Protein AF-A0A2M7V745-F1 (afdb_monomer)

Structure (mmCIF, N/CA/C/O backbone):
data_AF-A0A2M7V745-F1
#
_entry.id   AF-A0A2M7V745-F1
#
loop_
_atom_site.group_PDB
_atom_site.id
_atom_site.type_symbol
_atom_site.label_atom_id
_atom_site.label_alt_id
_atom_site.label_comp_id
_atom_site.label_asym_id
_atom_site.label_entity_id
_atom_site.label_seq_id
_atom_site.pdbx_PDB_ins_code
_atom_site.Cartn_x
_atom_site.Cartn_y
_atom_site.Cartn_z
_atom_site.occupancy
_atom_site.B_iso_or_equiv
_atom_site.auth_seq_id
_atom_site.auth_comp_id
_atom_site.auth_asym_id
_atom_site.auth_atom_id
_atom_site.pdbx_PDB_model_num
ATOM 1 N N . MET A 1 1 ? 29.731 -16.993 -53.517 1.00 65.75 1 MET A N 1
ATOM 2 C CA . MET A 1 1 ? 29.112 -17.722 -52.385 1.00 65.75 1 MET A CA 1
ATOM 3 C C . MET A 1 1 ? 29.847 -17.390 -51.093 1.00 65.75 1 MET A C 1
ATOM 5 O O . MET A 1 1 ? 29.196 -16.920 -50.175 1.00 65.75 1 MET A O 1
ATOM 9 N N . GLU A 1 2 ? 31.180 -17.498 -51.059 1.00 72.12 2 GLU A N 1
ATOM 10 C CA . GLU A 1 2 ? 32.017 -17.055 -49.925 1.00 72.12 2 GLU A CA 1
ATOM 11 C C . GLU A 1 2 ? 31.832 -15.581 -49.541 1.00 72.12 2 GLU A C 1
ATOM 13 O O . GLU A 1 2 ? 31.719 -15.274 -48.364 1.00 72.12 2 GLU A O 1
ATOM 18 N N . GLU A 1 3 ? 31.713 -14.673 -50.511 1.00 74.00 3 GLU A N 1
ATOM 19 C CA . GLU A 1 3 ? 31.536 -13.236 -50.240 1.00 74.00 3 GLU A CA 1
ATOM 20 C C . GLU A 1 3 ? 30.211 -12.913 -49.523 1.00 74.00 3 GLU A C 1
ATOM 22 O O . GLU A 1 3 ? 30.183 -12.101 -48.603 1.00 74.00 3 GLU A O 1
ATOM 27 N N . LYS A 1 4 ? 29.126 -13.626 -49.863 1.00 74.12 4 LYS A N 1
ATOM 28 C CA . LYS A 1 4 ? 27.837 -13.521 -49.155 1.00 74.12 4 LYS A CA 1
ATOM 29 C C . LYS A 1 4 ? 27.913 -14.095 -47.739 1.00 74.12 4 LYS A C 1
ATOM 31 O O . LYS A 1 4 ? 27.314 -13.540 -46.831 1.00 74.12 4 LYS A O 1
ATOM 36 N N . ILE A 1 5 ? 28.656 -15.187 -47.550 1.00 79.75 5 ILE A N 1
ATOM 37 C CA . ILE A 1 5 ? 28.856 -15.796 -46.228 1.00 79.75 5 ILE A CA 1
ATOM 38 C C . ILE A 1 5 ? 29.686 -14.866 -45.334 1.00 79.75 5 ILE A C 1
ATOM 40 O O . ILE A 1 5 ? 29.350 -14.689 -44.170 1.00 79.75 5 ILE A O 1
ATOM 44 N N . GLN A 1 6 ? 30.730 -14.230 -45.872 1.00 77.44 6 GLN A N 1
ATOM 45 C CA . GLN A 1 6 ? 31.532 -13.254 -45.129 1.00 77.44 6 GLN A CA 1
ATOM 46 C C . GLN A 1 6 ? 30.724 -12.002 -44.767 1.00 77.44 6 GLN A C 1
ATOM 48 O O . GLN A 1 6 ? 30.791 -11.561 -43.626 1.00 77.44 6 GLN A O 1
ATOM 53 N N . GLN A 1 7 ? 29.901 -11.480 -45.684 1.00 78.88 7 GLN A N 1
ATOM 54 C CA . GLN A 1 7 ? 28.996 -10.362 -45.390 1.00 78.88 7 GLN A CA 1
ATOM 55 C C . GLN A 1 7 ? 27.988 -10.697 -44.280 1.00 78.88 7 GLN A C 1
ATOM 57 O O . GLN A 1 7 ? 27.810 -9.894 -43.367 1.00 78.88 7 GLN A O 1
ATOM 62 N N . GLU A 1 8 ? 27.376 -11.885 -44.312 1.00 74.44 8 GLU A N 1
ATOM 63 C CA . GLU A 1 8 ? 26.456 -12.329 -43.255 1.00 74.44 8 GLU A CA 1
ATOM 64 C C . GLU A 1 8 ? 27.171 -12.574 -41.916 1.00 74.44 8 GLU A C 1
ATOM 66 O O . GLU A 1 8 ? 26.646 -12.217 -40.867 1.00 74.44 8 GLU A O 1
ATOM 71 N N . LEU A 1 9 ? 28.398 -13.107 -41.919 1.00 74.50 9 LEU A N 1
ATOM 72 C CA . LEU A 1 9 ? 29.193 -13.273 -40.695 1.00 74.50 9 LEU A CA 1
ATOM 73 C C . LEU A 1 9 ? 29.594 -11.932 -40.076 1.00 74.50 9 LEU A C 1
ATOM 75 O O . LEU A 1 9 ? 29.552 -11.786 -38.855 1.00 74.50 9 LEU A O 1
ATOM 79 N N . THR A 1 10 ? 29.978 -10.950 -40.894 1.00 76.44 10 THR A N 1
ATOM 80 C CA . THR A 1 10 ? 30.263 -9.592 -40.418 1.00 76.44 10 THR A CA 1
ATOM 81 C C . THR A 1 10 ? 29.002 -8.954 -39.853 1.00 76.44 10 THR A C 1
ATOM 83 O O . THR A 1 10 ? 29.046 -8.452 -38.737 1.00 76.44 10 THR A O 1
ATOM 86 N N . ARG A 1 11 ? 27.867 -9.051 -40.558 1.00 76.19 11 ARG A N 1
ATOM 87 C CA . ARG A 1 11 ? 26.572 -8.565 -40.071 1.00 76.19 11 ARG A CA 1
ATOM 88 C C . ARG A 1 11 ? 26.188 -9.206 -38.737 1.00 76.19 11 ARG A C 1
ATOM 90 O O . ARG A 1 11 ? 25.861 -8.482 -37.808 1.00 76.19 11 ARG A O 1
ATOM 97 N N . HIS A 1 12 ? 26.286 -10.529 -38.620 1.00 69.25 12 HIS A N 1
ATOM 98 C CA . HIS A 1 12 ? 25.978 -11.254 -37.388 1.00 69.25 12 HIS A CA 1
ATOM 99 C C . HIS A 1 12 ? 26.899 -10.843 -36.232 1.00 69.25 12 HIS A C 1
ATOM 101 O O . HIS A 1 12 ? 26.434 -10.684 -35.107 1.00 69.25 12 HIS A O 1
ATOM 107 N N . ARG A 1 13 ? 28.202 -10.650 -36.480 1.00 69.56 13 ARG A N 1
ATOM 108 C CA . ARG A 1 13 ? 29.129 -10.135 -35.457 1.00 69.56 13 ARG A CA 1
ATOM 109 C C . ARG A 1 13 ? 28.761 -8.720 -35.032 1.00 69.56 13 ARG A C 1
ATOM 111 O O . ARG A 1 13 ? 28.710 -8.455 -33.844 1.00 69.56 13 ARG A O 1
ATOM 118 N N . THR A 1 14 ? 28.424 -7.846 -35.977 1.00 69.31 14 THR A N 1
ATOM 119 C CA . THR A 1 14 ? 27.986 -6.475 -35.688 1.00 69.31 14 THR A CA 1
ATOM 120 C 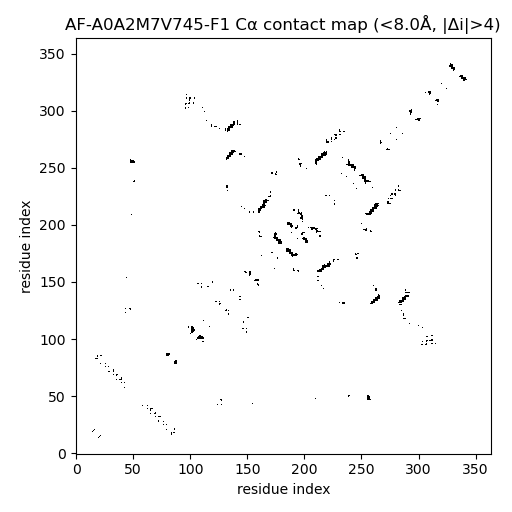C . THR A 1 14 ? 26.643 -6.436 -34.947 1.00 69.31 14 THR A C 1
ATOM 122 O O . THR A 1 14 ? 26.475 -5.622 -34.046 1.00 69.31 14 THR A O 1
ATOM 125 N N . GLU A 1 15 ? 25.690 -7.315 -35.271 1.00 67.31 15 GLU A N 1
ATOM 126 C CA . GLU A 1 15 ? 24.422 -7.460 -34.538 1.00 67.31 15 GLU A CA 1
ATOM 127 C C . GLU A 1 15 ? 24.652 -8.003 -33.116 1.00 67.31 15 GLU A C 1
ATOM 129 O O . GLU A 1 15 ? 24.037 -7.511 -32.168 1.00 67.31 15 GLU A O 1
ATOM 134 N N . GLN A 1 16 ? 25.579 -8.954 -32.942 1.00 63.81 16 GLN A N 1
ATOM 135 C CA . GLN A 1 16 ? 25.978 -9.456 -31.624 1.00 63.81 16 GLN A CA 1
ATOM 136 C C . GLN A 1 16 ? 26.712 -8.413 -30.781 1.00 63.81 16 GLN A C 1
ATOM 138 O O . GLN A 1 16 ? 26.410 -8.276 -29.602 1.00 63.81 16 GLN A O 1
ATOM 143 N N . GLU A 1 17 ? 27.642 -7.666 -31.368 1.00 64.94 17 GLU A N 1
ATOM 144 C CA . GLU A 1 17 ? 28.438 -6.657 -30.664 1.00 64.94 17 GLU A CA 1
ATOM 145 C C . GLU A 1 17 ? 27.621 -5.402 -30.312 1.00 64.94 17 GLU A C 1
ATOM 147 O O . GLU A 1 17 ? 27.938 -4.749 -29.321 1.00 64.94 17 GLU A O 1
ATOM 152 N N . ASN A 1 18 ? 26.561 -5.079 -31.071 1.00 71.44 18 ASN A N 1
ATOM 153 C CA . ASN A 1 18 ? 25.797 -3.840 -30.876 1.00 71.44 18 ASN A CA 1
ATOM 154 C C . ASN A 1 18 ? 24.407 -4.018 -30.258 1.00 71.44 18 ASN A C 1
ATOM 156 O O . ASN A 1 18 ? 24.020 -3.199 -29.434 1.00 71.44 18 ASN A O 1
ATOM 160 N N . VAL A 1 19 ? 23.610 -5.003 -30.687 1.00 70.62 19 VAL A N 1
ATOM 161 C CA . VAL A 1 19 ? 22.198 -5.120 -30.267 1.00 70.62 19 VAL A CA 1
ATOM 162 C C . VAL A 1 19 ? 22.030 -6.266 -29.284 1.00 70.62 19 VAL A C 1
ATOM 164 O O . VAL A 1 19 ? 21.612 -6.029 -28.155 1.00 70.62 19 VAL A O 1
ATOM 167 N N . ASN A 1 20 ? 22.407 -7.487 -29.671 1.00 72.62 20 ASN A N 1
ATOM 168 C CA . ASN A 1 20 ? 22.159 -8.660 -28.829 1.00 72.62 20 ASN A CA 1
ATOM 169 C C . ASN A 1 20 ? 23.027 -8.634 -27.567 1.00 72.62 20 ASN A C 1
ATOM 171 O O . ASN A 1 20 ? 22.505 -8.854 -26.486 1.00 72.62 20 ASN A O 1
ATOM 175 N N . GLY A 1 21 ? 24.313 -8.284 -27.669 1.00 75.75 21 GLY A N 1
ATOM 176 C CA . GLY A 1 21 ? 25.194 -8.191 -26.503 1.00 75.75 21 GLY A CA 1
ATOM 177 C C . GLY A 1 21 ? 24.807 -7.065 -25.540 1.00 75.75 21 GLY A C 1
ATOM 178 O O . GLY A 1 21 ? 24.880 -7.238 -24.326 1.00 75.75 21 GLY A O 1
ATOM 179 N N . THR A 1 22 ? 24.346 -5.919 -26.055 1.00 80.19 22 THR A N 1
ATOM 180 C CA . THR A 1 22 ? 23.840 -4.822 -25.211 1.00 80.19 22 THR A CA 1
ATOM 181 C C . THR A 1 22 ? 22.515 -5.191 -24.547 1.00 80.19 22 THR A C 1
ATOM 183 O O . THR A 1 22 ? 22.332 -4.892 -23.373 1.00 80.19 22 THR A O 1
ATOM 186 N N . TYR A 1 23 ? 21.620 -5.884 -25.253 1.00 82.50 23 TYR A N 1
ATOM 187 C CA . TYR A 1 23 ? 20.370 -6.375 -24.675 1.00 82.50 23 TYR A CA 1
ATOM 188 C C . TYR A 1 23 ? 20.605 -7.487 -23.638 1.00 82.50 23 TYR A C 1
ATOM 190 O O . TYR A 1 23 ? 20.028 -7.437 -22.562 1.00 82.50 23 TYR A O 1
ATOM 198 N N . GLU A 1 24 ? 21.515 -8.433 -23.883 1.00 85.12 24 GLU A N 1
ATOM 199 C CA . GLU A 1 24 ? 21.905 -9.452 -22.894 1.00 85.12 24 GLU A CA 1
ATOM 200 C C . GLU A 1 24 ? 22.519 -8.820 -21.632 1.00 85.12 24 GLU A C 1
ATOM 202 O O . GLU A 1 24 ? 22.183 -9.219 -20.516 1.00 85.12 24 GLU A O 1
ATOM 207 N N . SER A 1 25 ? 23.375 -7.800 -21.796 1.00 86.44 25 SER A N 1
ATOM 208 C CA . SER A 1 25 ? 23.904 -6.986 -20.688 1.00 86.44 25 SER A CA 1
ATOM 209 C C . SER A 1 25 ? 22.779 -6.313 -19.898 1.00 86.44 25 SER A C 1
ATOM 211 O O . SER A 1 25 ? 22.770 -6.367 -18.666 1.00 86.44 25 SER A O 1
ATOM 213 N N . TYR A 1 26 ? 21.804 -5.729 -20.600 1.00 87.25 26 TYR A N 1
ATOM 214 C CA . TYR A 1 26 ? 20.632 -5.120 -19.981 1.00 87.25 26 TYR A CA 1
ATOM 215 C C . TYR A 1 26 ? 19.809 -6.147 -19.194 1.00 87.25 26 TYR A C 1
ATOM 217 O O . TYR A 1 26 ? 19.513 -5.909 -18.027 1.00 87.25 26 TYR A O 1
ATOM 225 N N . CYS A 1 27 ? 19.487 -7.303 -19.785 1.00 86.56 27 CYS A N 1
ATOM 226 C CA . CYS A 1 27 ? 18.731 -8.362 -19.114 1.00 86.56 27 CYS A CA 1
ATOM 227 C C . CYS A 1 27 ? 19.443 -8.842 -17.845 1.00 86.56 27 CYS A C 1
ATOM 229 O O . CYS A 1 27 ? 18.811 -8.966 -16.802 1.00 86.56 27 CYS A O 1
ATOM 231 N N . ALA A 1 28 ? 20.766 -9.030 -17.893 1.00 89.31 28 ALA A N 1
ATOM 232 C CA . ALA A 1 28 ? 21.538 -9.422 -16.716 1.00 89.31 28 ALA A CA 1
ATOM 233 C C . ALA A 1 28 ? 21.456 -8.378 -15.585 1.00 89.31 28 ALA A C 1
ATOM 235 O O . ALA A 1 28 ? 21.312 -8.738 -14.417 1.00 89.31 28 ALA A O 1
ATOM 236 N N . LYS A 1 29 ? 21.508 -7.083 -15.921 1.00 90.00 29 LYS A N 1
ATOM 237 C CA . LYS A 1 29 ? 21.323 -5.996 -14.944 1.00 90.00 29 LYS A CA 1
ATOM 238 C C . LYS A 1 29 ? 19.891 -5.903 -14.438 1.00 90.00 29 LYS A C 1
ATOM 240 O O . LYS A 1 29 ? 19.693 -5.577 -13.275 1.00 90.00 29 LYS A O 1
ATOM 245 N N . GLN A 1 30 ? 18.908 -6.180 -15.288 1.00 87.62 30 GLN A N 1
ATOM 246 C CA . GLN A 1 30 ? 17.500 -6.204 -14.910 1.00 87.62 30 GLN A CA 1
ATOM 247 C C . GLN A 1 30 ? 17.214 -7.338 -13.919 1.00 87.62 30 GLN A C 1
ATOM 249 O O . GLN A 1 30 ? 16.521 -7.113 -12.929 1.00 87.62 30 GLN A O 1
ATOM 254 N N . ASP A 1 31 ? 17.791 -8.520 -14.138 1.00 89.56 31 ASP A N 1
ATOM 255 C CA . ASP A 1 31 ? 17.711 -9.642 -13.200 1.00 89.56 31 ASP A CA 1
ATOM 256 C C . ASP A 1 31 ? 18.386 -9.296 -11.863 1.00 89.56 31 ASP A C 1
ATOM 258 O O . ASP A 1 31 ? 17.839 -9.571 -10.793 1.00 89.56 31 ASP A O 1
ATOM 262 N N . GLU A 1 32 ? 19.548 -8.635 -11.904 1.00 92.50 32 GLU A N 1
ATOM 263 C CA . GLU A 1 32 ? 20.222 -8.154 -10.694 1.00 92.50 32 GLU A CA 1
ATOM 264 C C . GLU A 1 32 ? 19.389 -7.091 -9.959 1.00 92.50 32 GLU A C 1
ATOM 266 O O . GLU A 1 32 ? 19.247 -7.142 -8.737 1.00 92.50 32 GLU A O 1
ATOM 271 N N . LEU A 1 33 ? 18.791 -6.150 -10.693 1.00 88.75 33 LEU A N 1
ATOM 272 C CA . LEU A 1 33 ? 17.907 -5.125 -10.143 1.00 88.75 33 LEU A CA 1
ATOM 273 C C . LEU A 1 33 ? 16.693 -5.764 -9.464 1.00 88.75 33 LEU A C 1
ATOM 275 O O . LEU A 1 33 ? 16.342 -5.368 -8.354 1.00 88.75 33 LEU A O 1
ATOM 279 N N . ALA A 1 34 ? 16.092 -6.777 -10.090 1.00 86.31 34 ALA A N 1
ATOM 280 C CA . ALA A 1 34 ? 14.973 -7.517 -9.523 1.00 86.31 34 ALA A CA 1
ATOM 281 C C . ALA A 1 34 ? 15.360 -8.240 -8.219 1.00 86.31 34 ALA A C 1
ATOM 283 O O . ALA A 1 34 ? 14.580 -8.234 -7.265 1.00 86.31 34 ALA A O 1
ATOM 284 N N . ASP A 1 35 ? 16.566 -8.814 -8.130 1.00 90.75 35 ASP A N 1
ATOM 285 C CA . ASP A 1 35 ? 17.073 -9.404 -6.884 1.00 90.75 35 ASP A CA 1
ATOM 286 C C . ASP A 1 35 ? 17.290 -8.343 -5.793 1.00 90.75 35 ASP A C 1
ATOM 288 O O . ASP A 1 35 ? 16.871 -8.528 -4.649 1.00 90.75 35 ASP A O 1
ATOM 292 N N . VAL A 1 36 ? 17.868 -7.188 -6.139 1.00 88.81 36 VAL A N 1
ATOM 293 C CA . VAL A 1 36 ? 18.046 -6.066 -5.203 1.00 88.81 36 VAL A CA 1
ATOM 294 C C . VAL A 1 36 ? 16.696 -5.548 -4.694 1.00 88.81 36 VAL A C 1
ATOM 296 O O . VAL A 1 36 ? 16.528 -5.372 -3.483 1.00 88.81 36 VAL A O 1
ATOM 299 N N . GLU A 1 37 ? 15.716 -5.351 -5.581 1.00 84.75 37 GLU A N 1
ATOM 300 C CA . GLU A 1 37 ? 14.344 -4.967 -5.224 1.00 84.75 37 GLU A CA 1
ATOM 301 C C . GLU A 1 37 ? 13.692 -6.025 -4.318 1.00 84.75 37 GLU A C 1
ATOM 303 O O . GLU A 1 37 ? 13.088 -5.682 -3.298 1.00 84.75 37 GLU A O 1
ATOM 308 N N . ALA A 1 38 ? 13.867 -7.316 -4.619 1.00 85.94 38 ALA A N 1
ATOM 309 C CA . ALA A 1 38 ? 13.355 -8.410 -3.797 1.00 85.94 38 ALA A CA 1
ATOM 310 C C . ALA A 1 38 ? 14.006 -8.449 -2.404 1.00 85.94 38 ALA A C 1
ATOM 312 O O . ALA A 1 38 ? 13.319 -8.685 -1.406 1.00 85.94 38 ALA A O 1
ATOM 313 N N . GLN A 1 39 ? 15.310 -8.180 -2.304 1.00 88.38 39 GLN A N 1
ATOM 314 C CA . GLN A 1 39 ? 16.022 -8.099 -1.029 1.00 88.38 39 GLN A CA 1
ATOM 315 C C . GLN A 1 39 ? 15.587 -6.890 -0.197 1.00 88.38 39 GLN A C 1
ATOM 317 O O . GLN A 1 39 ? 15.371 -7.033 1.011 1.00 88.38 39 GLN A O 1
ATOM 322 N N . LEU A 1 40 ? 15.434 -5.717 -0.824 1.00 83.31 40 LEU A N 1
ATOM 323 C CA . LEU A 1 40 ? 14.864 -4.530 -0.180 1.00 83.31 40 LEU A CA 1
ATOM 324 C C . LEU A 1 40 ? 13.478 -4.857 0.362 1.00 83.31 40 LEU A C 1
ATOM 326 O O . LEU A 1 40 ? 13.196 -4.641 1.541 1.00 83.31 40 LEU A O 1
ATOM 330 N N . PHE A 1 41 ? 12.641 -5.462 -0.472 1.00 80.50 41 PHE A N 1
ATOM 331 C CA . PHE A 1 41 ? 11.290 -5.836 -0.107 1.00 80.50 41 PHE A CA 1
ATOM 332 C C . PHE A 1 41 ? 11.243 -6.850 1.052 1.00 80.50 41 PHE A C 1
ATOM 334 O O . PHE A 1 41 ? 10.479 -6.679 2.005 1.00 80.50 41 PHE A O 1
ATOM 341 N N . ALA A 1 42 ? 12.087 -7.882 1.026 1.00 84.38 42 ALA A N 1
ATOM 342 C CA . ALA A 1 42 ? 12.173 -8.873 2.096 1.00 84.38 42 ALA A CA 1
ATOM 343 C C . ALA A 1 42 ? 12.620 -8.248 3.426 1.00 84.38 42 ALA A C 1
ATOM 345 O O . ALA A 1 42 ? 12.035 -8.538 4.471 1.00 84.38 42 ALA A O 1
ATOM 346 N N . LEU A 1 43 ? 13.612 -7.353 3.382 1.00 81.38 43 LEU A N 1
ATOM 347 C CA . LEU A 1 43 ? 14.077 -6.606 4.550 1.00 81.38 43 LEU A CA 1
ATOM 348 C C . LEU A 1 43 ? 12.947 -5.768 5.159 1.00 81.38 43 LEU A C 1
ATOM 350 O O . LEU A 1 43 ? 12.786 -5.706 6.374 1.00 81.38 43 LEU A O 1
ATOM 354 N N . LEU A 1 44 ? 12.136 -5.145 4.313 1.00 74.75 44 LEU A N 1
ATOM 355 C CA . LEU A 1 44 ? 11.010 -4.328 4.740 1.00 74.75 44 LEU A CA 1
ATOM 356 C C . LEU A 1 44 ? 9.872 -5.150 5.332 1.00 74.75 44 LEU A C 1
ATOM 358 O O . LEU A 1 44 ? 9.304 -4.763 6.353 1.00 74.75 44 LEU A O 1
ATOM 362 N N . LYS A 1 45 ? 9.558 -6.298 4.728 1.00 80.75 45 LYS A N 1
ATOM 363 C CA . LYS A 1 45 ? 8.589 -7.245 5.279 1.00 80.75 45 LYS A CA 1
ATOM 364 C C . LYS A 1 45 ? 9.025 -7.733 6.661 1.00 80.75 45 LYS A C 1
ATOM 366 O O . LYS A 1 45 ? 8.191 -7.792 7.560 1.00 80.75 45 LYS A O 1
ATOM 371 N N . ASP A 1 46 ? 10.316 -8.007 6.846 1.00 80.75 46 ASP A N 1
ATOM 372 C CA . ASP A 1 46 ? 10.894 -8.377 8.142 1.00 80.75 46 ASP A CA 1
ATOM 373 C C . ASP A 1 46 ? 10.729 -7.246 9.172 1.00 80.75 46 ASP A C 1
ATOM 375 O O . ASP A 1 46 ? 10.189 -7.477 10.254 1.00 80.75 46 ASP A O 1
ATOM 379 N N . VAL A 1 47 ? 11.066 -5.998 8.814 1.00 77.31 47 VAL A N 1
ATOM 380 C CA . VAL A 1 47 ? 10.853 -4.824 9.686 1.00 77.31 47 VAL A CA 1
ATOM 381 C C . VAL A 1 47 ? 9.384 -4.668 10.061 1.00 77.31 47 VAL A C 1
ATOM 383 O O . VAL A 1 47 ? 9.053 -4.450 11.227 1.00 77.31 47 VAL A O 1
ATOM 386 N N . PHE A 1 48 ? 8.493 -4.798 9.083 1.00 77.25 48 PHE A N 1
ATOM 387 C CA . PHE A 1 48 ? 7.061 -4.660 9.289 1.00 77.25 48 PHE A CA 1
ATOM 388 C C . PHE A 1 48 ? 6.515 -5.732 10.243 1.00 77.25 48 PHE A C 1
ATOM 390 O O . PHE A 1 48 ? 5.747 -5.427 11.158 1.00 77.25 48 PHE A O 1
ATOM 397 N N . GLN A 1 49 ? 6.951 -6.982 10.076 1.00 77.94 49 GLN A N 1
ATOM 398 C CA . GLN A 1 49 ? 6.504 -8.125 10.875 1.00 77.94 49 GLN A CA 1
ATOM 399 C C . GLN A 1 49 ? 7.201 -8.238 12.238 1.00 77.94 49 GLN A C 1
ATOM 401 O O . GLN A 1 49 ? 6.672 -8.897 13.136 1.00 77.94 49 GLN A O 1
ATOM 406 N N . HIS A 1 50 ? 8.349 -7.588 12.434 1.00 74.25 50 HIS A N 1
ATOM 407 C CA . HIS A 1 50 ? 9.163 -7.710 13.648 1.00 74.25 50 HIS A CA 1
ATOM 408 C C . HIS A 1 50 ? 9.552 -6.364 14.274 1.00 74.25 50 HIS A C 1
ATOM 410 O O . HIS A 1 50 ? 10.565 -6.274 14.970 1.00 74.25 50 HIS A O 1
ATOM 416 N N . ALA A 1 51 ? 8.708 -5.340 14.103 1.00 61.25 51 ALA A N 1
ATOM 417 C CA . ALA A 1 51 ? 8.903 -3.962 14.574 1.00 61.25 51 ALA A CA 1
ATOM 418 C C . ALA A 1 51 ? 9.211 -3.791 16.086 1.00 61.25 51 ALA A C 1
ATOM 420 O O . ALA A 1 51 ? 9.552 -2.697 16.531 1.00 61.25 51 ALA A O 1
ATOM 421 N N . GLU A 1 52 ? 9.101 -4.849 16.895 1.00 59.56 52 GLU A N 1
ATOM 422 C CA . GLU A 1 52 ? 9.448 -4.868 18.324 1.00 59.56 52 GLU A CA 1
ATOM 423 C C . GLU A 1 52 ? 10.961 -4.968 18.593 1.00 59.56 52 GLU A C 1
ATOM 425 O O . GLU A 1 52 ? 11.417 -4.668 19.702 1.00 59.56 52 GLU A O 1
ATOM 430 N N . ARG A 1 53 ? 11.762 -5.378 17.598 1.00 58.59 53 ARG A N 1
ATOM 431 C CA . ARG A 1 53 ? 13.212 -5.536 17.751 1.00 58.59 53 ARG A CA 1
ATOM 432 C C . ARG A 1 53 ? 13.890 -4.165 17.779 1.00 58.59 53 ARG A C 1
ATOM 434 O O . ARG A 1 53 ? 14.110 -3.526 16.755 1.00 58.59 53 ARG A O 1
ATOM 441 N N . LYS A 1 54 ? 14.246 -3.710 18.981 1.00 52.72 54 LYS A N 1
ATOM 442 C CA . LYS A 1 54 ? 15.174 -2.590 19.174 1.00 52.72 54 LYS A CA 1
ATOM 443 C C . LYS A 1 54 ? 16.553 -3.002 18.660 1.00 52.72 54 LYS A C 1
ATOM 445 O O . LYS A 1 54 ? 17.282 -3.606 19.426 1.00 52.72 54 LYS A O 1
ATOM 450 N N . GLU A 1 55 ? 16.874 -2.706 17.399 1.00 53.34 55 GLU A N 1
ATOM 451 C CA . GLU A 1 55 ? 18.235 -2.460 16.874 1.00 53.34 55 GLU A CA 1
ATOM 452 C C . GLU A 1 55 ? 18.195 -2.319 15.338 1.00 53.34 55 GLU A C 1
ATOM 454 O O . GLU A 1 55 ? 18.298 -3.287 14.592 1.00 53.34 55 GLU A O 1
ATOM 459 N N . ASN A 1 56 ? 18.045 -1.080 14.853 1.00 62.00 56 ASN A N 1
ATOM 460 C CA . ASN A 1 56 ? 17.800 -0.784 13.433 1.00 62.00 56 ASN A CA 1
ATOM 461 C C . ASN A 1 56 ? 19.045 -0.391 12.622 1.00 62.00 56 ASN A C 1
ATOM 463 O O . ASN A 1 56 ? 18.918 -0.145 11.426 1.00 62.00 56 ASN A O 1
ATOM 467 N N . PHE A 1 57 ? 20.245 -0.311 13.210 1.00 68.44 57 PHE A N 1
ATOM 468 C CA . PHE A 1 57 ? 21.404 0.199 12.462 1.00 68.44 57 PHE A CA 1
ATOM 469 C C . PHE A 1 57 ? 21.841 -0.751 11.338 1.00 68.44 57 PHE A C 1
ATOM 471 O O . PHE A 1 57 ? 22.097 -0.302 10.228 1.00 68.44 57 PHE A O 1
ATOM 478 N N . GLY A 1 58 ? 21.865 -2.065 11.589 1.00 77.25 58 GLY A N 1
ATOM 479 C CA . GLY A 1 58 ? 22.217 -3.057 10.565 1.00 77.25 58 GLY A CA 1
ATOM 480 C C . GLY A 1 58 ? 21.194 -3.132 9.428 1.00 77.25 58 GLY A C 1
ATOM 481 O O . GLY A 1 58 ? 21.572 -3.228 8.264 1.00 77.25 58 GLY A O 1
ATOM 482 N N . ILE A 1 59 ? 19.904 -3.020 9.759 1.00 77.88 59 ILE A N 1
ATOM 483 C CA . ILE A 1 59 ? 18.807 -2.968 8.782 1.00 77.88 59 ILE A CA 1
ATOM 484 C C . ILE A 1 59 ? 18.923 -1.702 7.933 1.00 77.88 59 ILE A C 1
ATOM 486 O O . ILE A 1 59 ? 18.878 -1.781 6.709 1.00 77.88 59 ILE A O 1
ATOM 490 N N . LEU A 1 60 ? 19.129 -0.545 8.567 1.00 76.38 60 LEU A N 1
ATOM 491 C CA . LEU A 1 60 ? 19.278 0.724 7.864 1.00 76.38 60 LEU A CA 1
ATOM 492 C C . LEU A 1 60 ? 20.523 0.723 6.967 1.00 76.38 60 LEU A C 1
ATOM 494 O O . LEU A 1 60 ? 20.422 1.088 5.804 1.00 76.38 60 LEU A O 1
ATOM 498 N N . ALA A 1 61 ? 21.665 0.238 7.461 1.00 82.88 61 ALA A N 1
ATOM 499 C CA . ALA A 1 61 ? 22.894 0.137 6.677 1.00 82.88 61 ALA A CA 1
ATOM 500 C C . ALA A 1 61 ? 22.740 -0.813 5.479 1.00 82.88 61 ALA A C 1
ATOM 502 O O . ALA A 1 61 ? 23.122 -0.461 4.364 1.00 82.88 61 ALA A O 1
ATOM 503 N N . ARG A 1 62 ? 22.140 -1.997 5.683 1.00 86.62 62 ARG A N 1
ATOM 504 C CA . ARG A 1 62 ? 21.859 -2.941 4.591 1.00 86.62 62 ARG A CA 1
ATOM 505 C C . ARG A 1 62 ? 20.935 -2.319 3.550 1.00 86.62 62 ARG A C 1
ATOM 507 O O . ARG A 1 62 ? 21.192 -2.459 2.360 1.00 86.62 62 ARG A O 1
ATOM 514 N N . ARG A 1 63 ? 19.892 -1.617 3.994 1.00 83.44 63 ARG A N 1
ATOM 515 C CA . ARG A 1 63 ? 18.977 -0.894 3.113 1.00 83.44 63 ARG A CA 1
ATOM 516 C C . ARG A 1 63 ? 19.716 0.152 2.282 1.00 83.44 63 ARG A C 1
ATOM 518 O O . ARG A 1 63 ? 19.596 0.117 1.067 1.00 83.44 63 ARG A O 1
ATOM 525 N N . THR A 1 64 ? 20.506 1.023 2.909 1.00 85.38 64 THR A N 1
ATOM 526 C CA . THR A 1 64 ? 21.255 2.073 2.202 1.00 85.38 64 THR A CA 1
ATOM 527 C C . THR A 1 64 ? 22.198 1.493 1.146 1.00 85.38 64 THR A C 1
ATOM 529 O O . THR A 1 64 ? 22.321 2.054 0.064 1.00 85.38 64 THR A O 1
ATOM 532 N N . LEU A 1 65 ? 22.836 0.350 1.425 1.00 90.50 65 LEU A N 1
ATOM 533 C CA . LEU A 1 65 ? 23.677 -0.343 0.442 1.00 90.50 65 LEU A CA 1
ATOM 534 C C . LEU A 1 65 ? 22.867 -0.872 -0.749 1.00 90.50 65 LEU A C 1
ATOM 536 O O . LEU A 1 65 ? 23.291 -0.718 -1.891 1.00 90.50 65 LEU A O 1
ATOM 540 N N . LEU A 1 66 ? 21.710 -1.481 -0.486 1.00 89.75 66 LEU A N 1
ATOM 541 C CA . LEU A 1 66 ? 20.828 -1.987 -1.537 1.00 89.75 66 LEU A CA 1
ATOM 542 C C . LEU A 1 66 ? 20.227 -0.848 -2.377 1.00 89.75 66 LEU A C 1
ATOM 544 O O . LEU A 1 66 ? 20.174 -0.966 -3.595 1.00 89.75 66 LEU A O 1
ATOM 548 N N . GLU A 1 67 ? 19.835 0.269 -1.758 1.00 86.50 67 GLU A N 1
ATOM 549 C CA . GLU A 1 67 ? 19.357 1.471 -2.460 1.00 86.50 67 GLU A CA 1
ATOM 550 C C . GLU A 1 67 ? 20.450 2.063 -3.358 1.00 86.50 67 GLU A C 1
ATOM 552 O O . GLU A 1 67 ? 20.198 2.328 -4.528 1.00 86.50 67 GLU A O 1
ATOM 557 N N . ALA A 1 68 ? 21.686 2.178 -2.860 1.00 89.75 68 ALA A N 1
ATOM 558 C CA . ALA A 1 68 ? 22.807 2.647 -3.671 1.00 89.75 68 ALA A CA 1
ATOM 559 C C . ALA A 1 68 ? 23.080 1.726 -4.872 1.00 89.75 68 ALA A C 1
ATOM 561 O O . ALA A 1 68 ? 23.333 2.212 -5.974 1.00 89.75 68 ALA A O 1
ATOM 562 N N . ARG A 1 69 ? 22.993 0.399 -4.681 1.00 93.25 69 ARG A N 1
ATOM 563 C CA . ARG A 1 69 ? 23.160 -0.570 -5.775 1.00 93.25 69 ARG A CA 1
ATOM 564 C C . ARG A 1 69 ? 22.027 -0.484 -6.796 1.00 93.25 69 ARG A C 1
ATOM 566 O O . ARG A 1 69 ? 22.289 -0.542 -7.992 1.00 93.25 69 ARG A O 1
ATOM 573 N N . ARG A 1 70 ? 20.784 -0.322 -6.336 1.00 90.12 70 ARG A N 1
ATOM 574 C CA . ARG A 1 70 ? 19.616 -0.100 -7.198 1.00 90.12 70 ARG A CA 1
ATOM 575 C C . ARG A 1 70 ? 19.821 1.136 -8.073 1.00 90.12 70 ARG A C 1
ATOM 577 O O . ARG A 1 70 ? 19.659 1.048 -9.284 1.00 90.12 70 ARG A O 1
ATOM 584 N N . ASP A 1 71 ? 20.206 2.258 -7.469 1.00 88.75 71 ASP A N 1
ATOM 585 C CA . ASP A 1 71 ? 20.382 3.527 -8.183 1.00 88.75 71 ASP A CA 1
ATOM 586 C C . ASP A 1 71 ? 21.530 3.444 -9.209 1.00 88.75 71 ASP A C 1
ATOM 588 O O . ASP A 1 71 ? 21.410 3.956 -10.322 1.00 88.75 71 ASP A O 1
ATOM 592 N N . GLU A 1 72 ? 22.617 2.735 -8.877 1.00 92.12 72 GLU A N 1
ATOM 593 C CA . GLU A 1 72 ? 23.710 2.435 -9.813 1.00 92.12 72 GLU A CA 1
ATOM 594 C C . GLU A 1 72 ? 23.227 1.608 -11.017 1.00 92.12 72 GLU A C 1
ATOM 596 O O . GLU A 1 72 ? 23.535 1.947 -12.164 1.00 92.12 72 GLU A O 1
ATOM 601 N N . LEU A 1 73 ? 22.463 0.537 -10.772 1.00 90.75 73 LEU A N 1
ATOM 602 C CA . LEU A 1 73 ? 21.936 -0.335 -11.823 1.00 90.75 73 LEU A CA 1
ATOM 603 C C . LEU A 1 73 ? 21.001 0.432 -12.759 1.00 90.75 73 LEU A C 1
ATOM 605 O O . LEU A 1 73 ? 21.235 0.417 -13.969 1.00 90.75 73 LEU A O 1
ATOM 609 N N . VAL A 1 74 ? 20.023 1.158 -12.206 1.00 87.19 74 VAL A N 1
ATOM 610 C CA . VAL A 1 74 ? 19.067 1.977 -12.970 1.00 87.19 74 VAL A CA 1
ATOM 611 C C . VAL A 1 74 ? 19.803 2.989 -13.846 1.00 87.19 74 VAL A C 1
ATOM 613 O O . VAL A 1 74 ? 19.606 2.994 -15.061 1.00 87.19 74 VAL A O 1
ATOM 616 N N . GLY A 1 75 ? 20.729 3.768 -13.275 1.00 87.25 75 GLY A N 1
ATOM 617 C CA . GLY A 1 75 ? 21.494 4.749 -14.047 1.00 87.25 75 GLY A CA 1
ATOM 618 C C . GLY A 1 75 ? 22.351 4.109 -15.146 1.00 87.25 75 GLY A C 1
ATOM 619 O O . GLY A 1 75 ? 22.489 4.653 -16.240 1.00 87.25 75 GLY A O 1
ATOM 620 N N . SER A 1 76 ? 22.906 2.917 -14.904 1.00 88.19 76 SER A N 1
ATOM 621 C CA . SER A 1 76 ? 23.680 2.197 -15.923 1.00 88.19 76 SER A CA 1
ATOM 622 C C . SER A 1 76 ? 22.819 1.661 -17.074 1.00 88.19 76 SER A C 1
ATOM 624 O O . SER A 1 76 ? 23.303 1.584 -18.205 1.00 88.19 76 SER A O 1
ATOM 626 N N . MET A 1 77 ? 21.569 1.286 -16.789 1.00 85.94 77 MET A N 1
ATOM 627 C CA . MET A 1 77 ? 20.599 0.777 -17.759 1.00 85.94 77 MET A CA 1
ATOM 628 C C . MET A 1 77 ? 20.054 1.911 -18.637 1.00 85.94 77 MET A C 1
ATOM 630 O O . MET A 1 77 ? 19.964 1.751 -19.852 1.00 85.94 77 MET A O 1
ATOM 634 N N . GLU A 1 78 ? 19.784 3.085 -18.058 1.00 85.25 78 GLU A N 1
ATOM 635 C CA . GLU A 1 78 ? 19.375 4.290 -18.801 1.00 85.25 78 GLU A CA 1
ATOM 636 C C . GLU A 1 78 ? 20.419 4.685 -19.858 1.00 85.25 78 GLU A C 1
ATOM 638 O O . GLU A 1 78 ? 20.089 4.899 -21.026 1.00 85.25 78 GLU A O 1
ATOM 643 N N . VAL A 1 79 ? 21.703 4.668 -19.487 1.00 85.50 79 VAL A N 1
ATOM 644 C CA . VAL A 1 79 ? 22.816 4.962 -20.405 1.00 85.50 79 VAL A CA 1
ATOM 645 C C . VAL A 1 79 ? 22.910 3.953 -21.562 1.00 85.50 79 VAL A C 1
ATOM 647 O O . VAL A 1 79 ? 23.382 4.303 -22.647 1.00 85.50 79 VAL A O 1
ATOM 650 N N . GLU A 1 80 ? 22.507 2.695 -21.365 1.00 82.88 80 GLU A N 1
ATOM 651 C CA . GLU A 1 80 ? 22.462 1.694 -22.443 1.00 82.88 80 GLU A CA 1
ATOM 652 C C . GLU A 1 80 ? 21.305 1.957 -23.414 1.00 82.88 80 GLU A C 1
ATOM 654 O O . GLU A 1 80 ? 21.510 1.882 -24.630 1.00 82.88 80 GLU A O 1
ATOM 659 N N . CYS A 1 81 ? 20.134 2.349 -22.902 1.00 81.44 81 CYS A N 1
ATOM 660 C CA . CYS A 1 81 ? 18.981 2.736 -23.718 1.00 81.44 81 CYS A CA 1
ATOM 661 C C . CYS A 1 81 ? 19.284 3.946 -24.613 1.00 81.44 81 CYS A C 1
ATOM 663 O O . CYS A 1 81 ? 18.950 3.935 -25.798 1.00 81.44 81 CYS A O 1
ATOM 665 N N . GLU A 1 82 ? 19.965 4.967 -24.081 1.00 82.81 82 GLU A N 1
ATOM 666 C CA . GLU A 1 82 ? 20.327 6.171 -24.844 1.00 82.81 82 GLU A CA 1
ATOM 667 C C . GLU A 1 82 ? 21.266 5.874 -26.022 1.00 82.81 82 GLU A C 1
ATOM 669 O O . GLU A 1 82 ? 21.200 6.521 -27.069 1.00 82.81 82 GLU A O 1
ATOM 674 N N . LYS A 1 83 ? 22.153 4.884 -25.869 1.00 83.12 83 LYS A N 1
ATOM 675 C CA . LYS A 1 83 ? 23.160 4.541 -26.883 1.00 83.12 83 LYS A CA 1
ATOM 676 C C . LYS A 1 83 ? 22.602 3.700 -28.026 1.00 83.12 83 LYS A C 1
ATOM 678 O O . LYS A 1 83 ? 23.174 3.735 -29.117 1.00 83.12 83 LYS A O 1
ATOM 683 N N . ASN A 1 84 ? 21.533 2.933 -27.799 1.00 83.44 84 ASN A N 1
ATOM 684 C CA . ASN A 1 84 ? 20.990 2.018 -28.799 1.00 83.44 84 ASN A CA 1
ATOM 685 C C . ASN A 1 84 ? 19.447 2.045 -28.846 1.00 83.44 84 ASN A C 1
ATOM 687 O O . ASN A 1 84 ? 18.792 1.309 -28.104 1.00 83.44 84 ASN A O 1
ATOM 691 N N . PRO A 1 85 ? 18.851 2.797 -29.795 1.00 83.25 85 PRO A N 1
ATOM 692 C CA . PRO A 1 85 ? 17.396 2.898 -29.942 1.00 83.25 85 PRO A CA 1
ATOM 693 C C . PRO A 1 85 ? 16.679 1.562 -30.177 1.00 83.25 85 PRO A C 1
ATOM 695 O O . PRO A 1 85 ? 15.523 1.404 -29.796 1.00 83.25 85 PRO A O 1
ATOM 698 N N . THR A 1 86 ? 17.350 0.587 -30.803 1.00 81.88 86 THR A N 1
ATOM 699 C CA . THR A 1 86 ? 16.755 -0.738 -31.054 1.00 81.88 86 THR A CA 1
ATOM 700 C C . THR A 1 86 ? 16.616 -1.521 -29.754 1.00 81.88 86 THR A C 1
ATOM 702 O O . THR A 1 86 ? 15.593 -2.156 -29.518 1.00 81.88 86 THR A O 1
ATOM 705 N N . VAL A 1 87 ? 17.635 -1.442 -28.895 1.00 81.50 87 VAL A N 1
ATOM 706 C CA . VAL A 1 87 ? 17.619 -2.068 -27.569 1.00 81.50 87 VAL A CA 1
ATOM 707 C C . VAL A 1 87 ? 16.587 -1.377 -26.680 1.00 81.50 87 VAL A C 1
ATOM 709 O O . VAL A 1 87 ? 15.787 -2.064 -26.058 1.00 81.50 87 VAL A O 1
ATOM 712 N N . ALA A 1 88 ? 16.509 -0.043 -26.711 1.00 82.75 88 ALA A N 1
ATOM 713 C CA . ALA A 1 88 ? 15.475 0.708 -25.997 1.00 82.75 88 ALA A CA 1
ATOM 714 C C . ALA A 1 88 ? 14.047 0.263 -26.377 1.00 82.75 88 ALA A C 1
ATOM 716 O O . ALA A 1 88 ? 13.205 0.078 -25.504 1.00 82.75 88 ALA A O 1
ATOM 717 N N . ALA A 1 89 ? 13.777 0.014 -27.664 1.00 84.06 89 ALA A N 1
ATOM 718 C CA . ALA A 1 89 ? 12.471 -0.473 -28.111 1.00 84.06 89 ALA A CA 1
ATOM 719 C C . ALA A 1 89 ? 12.143 -1.893 -27.605 1.00 84.06 89 ALA A C 1
ATOM 721 O O . ALA A 1 89 ? 10.996 -2.165 -27.251 1.00 84.06 89 ALA A O 1
ATOM 722 N N . LEU A 1 90 ? 13.132 -2.796 -27.559 1.00 83.75 90 LEU A N 1
ATOM 723 C CA . LEU A 1 90 ? 12.957 -4.140 -26.989 1.00 83.75 90 LEU A CA 1
ATOM 724 C C . LEU A 1 90 ? 12.659 -4.073 -25.488 1.00 83.75 90 LEU A C 1
ATOM 726 O O . LEU A 1 90 ? 11.743 -4.733 -25.009 1.00 83.75 90 LEU A O 1
ATOM 730 N N . ILE A 1 91 ? 13.383 -3.216 -24.773 1.00 84.62 91 ILE A N 1
ATOM 731 C CA . ILE A 1 91 ? 13.204 -2.983 -23.340 1.00 84.62 91 ILE A CA 1
ATOM 732 C C . ILE A 1 91 ? 11.798 -2.465 -23.033 1.00 84.62 91 ILE A C 1
ATOM 734 O O . ILE A 1 91 ? 11.129 -2.971 -22.133 1.00 84.62 91 ILE A O 1
ATOM 738 N N . GLU A 1 92 ? 11.326 -1.481 -23.797 1.00 84.56 92 GLU A N 1
ATOM 739 C CA . GLU A 1 92 ? 9.971 -0.946 -23.647 1.00 84.56 92 GLU A CA 1
ATOM 740 C C . GLU A 1 92 ? 8.901 -2.010 -23.924 1.00 84.56 92 GLU A C 1
ATOM 742 O O . GLU A 1 92 ? 7.910 -2.107 -23.195 1.00 84.56 92 GLU A O 1
ATOM 747 N N . TYR A 1 93 ? 9.123 -2.873 -24.919 1.00 86.25 93 TYR A N 1
ATOM 748 C CA . TYR A 1 93 ? 8.240 -4.008 -25.174 1.00 86.25 93 TYR A CA 1
ATOM 749 C C . TYR A 1 93 ? 8.202 -4.992 -23.994 1.00 86.25 93 TYR A C 1
ATOM 751 O O . TYR A 1 93 ? 7.118 -5.404 -23.572 1.00 86.25 93 TYR A O 1
ATOM 759 N N . ASP A 1 94 ? 9.353 -5.349 -23.426 1.00 85.50 94 ASP A N 1
ATOM 760 C CA . ASP A 1 94 ? 9.418 -6.263 -22.282 1.00 85.50 94 ASP A CA 1
ATOM 761 C C . ASP A 1 94 ? 8.769 -5.662 -21.035 1.00 85.50 94 ASP A C 1
ATOM 763 O O . ASP A 1 94 ? 8.004 -6.339 -20.342 1.00 85.50 94 ASP A O 1
ATOM 767 N N . LYS A 1 95 ? 8.993 -4.367 -20.788 1.00 87.25 95 LYS A N 1
ATOM 768 C CA . LYS A 1 95 ? 8.329 -3.604 -19.724 1.00 87.25 95 LYS A CA 1
ATOM 769 C C . LYS A 1 95 ? 6.810 -3.652 -19.878 1.00 87.25 95 LYS A C 1
ATOM 771 O O . LYS A 1 95 ? 6.098 -3.950 -18.916 1.00 87.25 95 LYS A O 1
ATOM 776 N N . LEU A 1 96 ? 6.307 -3.420 -21.091 1.00 88.62 96 LEU A N 1
ATOM 777 C CA . LEU A 1 96 ? 4.884 -3.517 -21.397 1.00 88.62 96 LEU A CA 1
ATOM 778 C C . LEU A 1 96 ? 4.348 -4.930 -21.123 1.00 88.62 96 LEU A C 1
ATOM 780 O O . LEU A 1 96 ? 3.306 -5.081 -20.485 1.00 88.62 96 LEU A O 1
ATOM 784 N N . MET A 1 97 ? 5.057 -5.976 -21.555 1.00 87.31 97 MET A N 1
ATOM 785 C CA . MET A 1 97 ? 4.647 -7.364 -21.304 1.00 87.31 97 MET A CA 1
ATOM 786 C C . MET A 1 97 ? 4.648 -7.711 -19.811 1.00 87.31 97 MET A C 1
ATOM 788 O O . MET A 1 97 ? 3.728 -8.388 -19.346 1.00 87.31 97 MET A O 1
ATOM 792 N N . ALA A 1 98 ? 5.605 -7.192 -19.040 1.00 86.44 98 ALA A N 1
ATOM 793 C CA . ALA A 1 98 ? 5.613 -7.332 -17.588 1.00 86.44 98 ALA A CA 1
ATOM 794 C C . ALA A 1 98 ? 4.386 -6.657 -16.949 1.00 86.44 98 ALA A C 1
ATOM 796 O O . ALA A 1 98 ? 3.747 -7.234 -16.069 1.00 86.44 98 ALA A O 1
ATOM 797 N N . TYR A 1 99 ? 3.988 -5.469 -17.417 1.00 90.25 99 TYR A N 1
ATOM 798 C CA . TYR A 1 99 ? 2.769 -4.799 -16.948 1.00 90.25 99 TYR A CA 1
ATOM 799 C C . TYR A 1 99 ? 1.496 -5.580 -17.287 1.00 90.25 99 TYR A C 1
ATOM 801 O O . TYR A 1 99 ? 0.597 -5.689 -16.447 1.00 90.25 99 TYR A O 1
ATOM 809 N N . VAL A 1 100 ? 1.425 -6.176 -18.480 1.00 87.00 100 VAL A N 1
ATOM 810 C CA . VAL A 1 100 ? 0.321 -7.069 -18.866 1.00 87.00 100 VAL A CA 1
ATOM 811 C C . VAL A 1 100 ? 0.224 -8.248 -17.902 1.00 87.00 100 VAL A C 1
ATOM 813 O O . VAL A 1 100 ? -0.868 -8.580 -17.437 1.00 87.00 100 VAL A O 1
ATOM 816 N N . GLU A 1 101 ? 1.353 -8.870 -17.569 1.00 85.50 101 GLU A N 1
ATOM 817 C CA . GLU A 1 101 ? 1.386 -9.994 -16.637 1.00 85.50 101 GLU A CA 1
ATOM 818 C C . GLU A 1 101 ? 0.939 -9.579 -15.226 1.00 85.50 101 GLU A C 1
ATOM 820 O O . GLU A 1 101 ? 0.044 -10.204 -14.650 1.00 85.50 101 GLU A O 1
ATOM 825 N N . GLN A 1 102 ? 1.468 -8.474 -14.691 1.00 86.88 102 GLN A N 1
ATOM 826 C CA . GLN A 1 102 ? 1.082 -7.955 -13.373 1.00 86.88 102 GLN A CA 1
ATOM 827 C C . GLN A 1 102 ? -0.430 -7.707 -13.262 1.00 86.88 102 GLN A C 1
ATOM 829 O O . GLN A 1 102 ? -1.064 -8.098 -12.272 1.00 86.88 102 GLN A O 1
ATOM 834 N N . LEU A 1 103 ? -1.031 -7.132 -14.308 1.00 84.06 103 LEU A N 1
ATOM 835 C CA . LEU A 1 103 ? -2.463 -6.853 -14.363 1.00 84.06 103 LEU A CA 1
ATOM 836 C C . LEU A 1 103 ? -3.323 -8.132 -14.377 1.00 84.06 103 LEU A C 1
ATOM 838 O O . LEU A 1 103 ? -4.464 -8.105 -13.912 1.00 84.06 103 LEU A O 1
ATOM 842 N N . ARG A 1 104 ? -2.824 -9.245 -14.929 1.00 79.19 104 ARG A N 1
ATOM 843 C CA . ARG A 1 104 ? -3.621 -10.465 -15.154 1.00 79.19 104 ARG A CA 1
ATOM 844 C C . ARG A 1 104 ? -3.402 -11.555 -14.110 1.00 79.19 104 ARG A C 1
ATOM 846 O O . ARG A 1 104 ? -4.369 -12.226 -13.757 1.00 79.19 104 ARG A O 1
ATOM 853 N N . THR A 1 105 ? -2.175 -11.755 -13.636 1.00 69.44 105 THR A N 1
ATOM 854 C CA . THR A 1 105 ? -1.807 -12.953 -12.859 1.00 69.44 105 THR A CA 1
ATOM 855 C C . THR A 1 105 ? -1.162 -12.628 -11.517 1.00 69.44 105 THR A C 1
ATOM 857 O O . THR A 1 105 ? -1.572 -13.198 -10.508 1.00 69.44 105 THR A O 1
ATOM 860 N N . GLN A 1 106 ? -0.180 -11.724 -11.473 1.00 59.47 106 GLN A N 1
ATOM 861 C CA . GLN A 1 106 ? 0.730 -11.634 -10.322 1.00 59.47 106 GLN A CA 1
ATOM 862 C C . GLN A 1 106 ? 0.306 -10.635 -9.234 1.00 59.47 106 GLN A C 1
ATOM 864 O O . GLN A 1 106 ? 0.598 -10.853 -8.060 1.00 59.47 106 GLN A O 1
ATOM 869 N N . SER A 1 107 ? -0.385 -9.544 -9.579 1.00 58.38 107 SER A N 1
ATOM 870 C CA . SER A 1 107 ? -0.589 -8.411 -8.654 1.00 58.38 107 SER A CA 1
ATOM 871 C C . SER A 1 107 ? -2.057 -8.091 -8.363 1.00 58.38 107 SER A C 1
ATOM 873 O O . SER A 1 107 ? -2.380 -6.997 -7.905 1.00 58.38 107 SER A O 1
ATOM 875 N N . GLY A 1 108 ? -2.973 -9.028 -8.632 1.00 64.50 108 GLY A N 1
ATOM 876 C CA . GLY A 1 108 ? -4.398 -8.846 -8.331 1.00 64.50 108 GLY A CA 1
ATOM 877 C C . GLY A 1 108 ? -5.055 -7.698 -9.109 1.00 64.50 108 GLY A C 1
ATOM 878 O O . GLY A 1 108 ? -6.015 -7.100 -8.623 1.00 64.50 108 GLY A O 1
ATOM 879 N N . GLY A 1 109 ? -4.542 -7.381 -10.303 1.00 81.44 109 GLY A N 1
ATOM 880 C CA . GLY A 1 109 ? -5.051 -6.285 -11.130 1.00 81.44 109 GLY A CA 1
ATOM 881 C C . GLY A 1 109 ? -4.410 -4.923 -10.859 1.00 81.44 109 GLY A C 1
ATOM 882 O O . GLY A 1 109 ? -5.047 -3.904 -11.120 1.00 81.44 109 GLY A O 1
ATOM 883 N N . PHE A 1 110 ? -3.180 -4.888 -10.342 1.00 89.88 110 PHE A N 1
ATOM 884 C CA . PHE A 1 110 ? -2.406 -3.662 -10.131 1.00 89.88 110 PHE A CA 1
ATOM 885 C C . PHE A 1 110 ? -1.094 -3.699 -10.919 1.00 89.88 110 PHE A C 1
ATOM 887 O O . PHE A 1 110 ? -0.466 -4.747 -10.995 1.00 89.88 110 PHE A O 1
ATOM 894 N N . ILE A 1 111 ? -0.679 -2.567 -11.488 1.00 91.06 111 ILE A N 1
ATOM 895 C CA . ILE A 1 111 ? 0.611 -2.434 -12.175 1.00 91.06 111 ILE A CA 1
ATOM 896 C C . ILE A 1 111 ? 1.540 -1.599 -11.291 1.00 91.06 111 ILE A C 1
ATOM 898 O O . ILE A 1 111 ? 1.231 -0.451 -10.959 1.00 91.06 111 ILE A O 1
ATOM 902 N N . TRP A 1 112 ? 2.681 -2.176 -10.922 1.00 89.88 112 TRP A N 1
ATOM 903 C CA . TRP A 1 112 ? 3.766 -1.519 -10.198 1.00 89.88 112 TRP A CA 1
ATOM 904 C C . TRP A 1 112 ? 4.628 -0.717 -11.161 1.00 89.88 112 TRP A C 1
ATOM 906 O O . TRP A 1 112 ? 5.722 -1.125 -11.552 1.00 89.88 112 TRP A O 1
ATOM 916 N N . THR A 1 113 ? 4.102 0.437 -11.557 1.00 90.94 113 THR A N 1
ATOM 917 C CA . THR A 1 113 ? 4.868 1.416 -12.319 1.00 90.94 113 THR A CA 1
ATOM 918 C C . THR A 1 113 ? 5.941 2.071 -11.446 1.00 90.94 113 THR A C 1
ATOM 920 O O . THR A 1 113 ? 5.879 2.000 -10.215 1.00 90.94 113 THR A O 1
ATOM 923 N N . GLU A 1 114 ? 6.909 2.747 -12.061 1.00 86.38 114 GLU A N 1
ATOM 924 C CA . GLU A 1 114 ? 8.010 3.384 -11.330 1.00 86.38 114 GLU A CA 1
ATOM 925 C C . GLU A 1 114 ? 7.514 4.455 -10.347 1.00 86.38 114 GLU A C 1
ATOM 927 O O . GLU A 1 114 ? 7.959 4.502 -9.198 1.00 86.38 114 GLU A O 1
ATOM 932 N N . SER A 1 115 ? 6.505 5.255 -10.714 1.00 90.88 115 SER A N 1
ATOM 933 C CA . SER A 1 115 ? 5.897 6.211 -9.781 1.00 90.88 115 SER A CA 1
ATOM 934 C C . SER A 1 115 ? 5.209 5.521 -8.598 1.00 90.88 115 SER A C 1
ATOM 936 O O . SER A 1 115 ? 5.257 6.022 -7.473 1.00 90.88 115 SER A O 1
ATOM 938 N N . ARG A 1 116 ? 4.597 4.345 -8.804 1.00 91.56 116 ARG A N 1
ATOM 939 C CA . ARG A 1 116 ? 3.946 3.574 -7.731 1.00 91.56 116 ARG A CA 1
ATOM 940 C C . ARG A 1 116 ? 4.950 2.849 -6.843 1.00 91.56 116 ARG A C 1
ATOM 942 O O . ARG A 1 116 ? 4.730 2.803 -5.633 1.00 91.56 116 ARG A O 1
ATOM 949 N N . LYS A 1 117 ? 6.065 2.371 -7.395 1.00 88.06 117 LYS A N 1
ATOM 950 C CA . LYS A 1 117 ? 7.198 1.853 -6.617 1.00 88.06 117 LYS A CA 1
ATOM 951 C C . LYS A 1 117 ? 7.802 2.936 -5.720 1.00 88.06 117 LYS A C 1
ATOM 953 O O . LYS A 1 117 ? 7.970 2.696 -4.532 1.00 88.06 117 LYS A O 1
ATOM 958 N N . ARG A 1 118 ? 8.003 4.161 -6.222 1.00 87.62 118 ARG A N 1
ATOM 959 C CA . ARG A 1 118 ? 8.495 5.291 -5.402 1.00 87.62 118 ARG A CA 1
ATOM 960 C C . ARG A 1 118 ? 7.571 5.624 -4.225 1.00 87.62 118 ARG A C 1
ATOM 962 O O . ARG A 1 118 ? 8.045 5.847 -3.116 1.00 87.62 118 ARG A O 1
ATOM 969 N N . ILE A 1 119 ? 6.253 5.613 -4.437 1.00 92.12 119 ILE A N 1
ATOM 970 C CA . ILE A 1 119 ? 5.266 5.809 -3.354 1.00 92.12 119 ILE A CA 1
ATOM 971 C C . ILE A 1 119 ? 5.352 4.672 -2.329 1.00 92.12 119 ILE A C 1
ATOM 973 O O . ILE A 1 119 ? 5.242 4.908 -1.125 1.00 92.12 119 ILE A O 1
ATOM 977 N N . MET A 1 120 ? 5.548 3.435 -2.797 1.00 88.50 120 MET A N 1
ATOM 978 C CA . MET A 1 120 ? 5.797 2.290 -1.926 1.00 88.50 120 MET A CA 1
ATOM 979 C C . MET A 1 120 ? 7.045 2.530 -1.074 1.00 88.50 120 MET A C 1
ATOM 981 O O . MET A 1 120 ? 6.959 2.412 0.145 1.00 88.50 120 MET A O 1
ATOM 985 N N . ASP A 1 121 ? 8.159 2.944 -1.676 1.00 82.38 121 ASP A N 1
ATOM 986 C CA . ASP A 1 121 ? 9.414 3.236 -0.974 1.00 82.38 121 ASP A CA 1
ATOM 987 C C . ASP A 1 121 ? 9.257 4.337 0.085 1.00 82.38 121 ASP A C 1
ATOM 989 O O . ASP A 1 121 ? 9.770 4.205 1.200 1.00 82.38 121 ASP A O 1
ATOM 993 N N . GLU A 1 122 ? 8.515 5.406 -0.220 1.00 88.31 122 GLU A N 1
ATOM 994 C CA . GLU A 1 122 ? 8.227 6.489 0.728 1.00 88.31 122 GLU A CA 1
ATOM 995 C C . GLU A 1 122 ? 7.391 5.992 1.919 1.00 88.31 122 GLU A C 1
ATOM 997 O O . GLU A 1 122 ? 7.706 6.272 3.082 1.00 88.31 122 GLU A O 1
ATOM 1002 N N . LEU A 1 123 ? 6.363 5.185 1.642 1.00 89.12 123 LEU A N 1
ATOM 1003 C CA . LEU A 1 123 ? 5.528 4.552 2.661 1.00 89.12 123 LEU A CA 1
ATOM 1004 C C . LEU A 1 123 ? 6.366 3.649 3.562 1.00 89.12 123 LEU A C 1
ATOM 1006 O O . LEU A 1 123 ? 6.316 3.750 4.788 1.00 89.12 123 LEU A O 1
ATOM 1010 N N . LEU A 1 124 ? 7.175 2.793 2.956 1.00 78.69 124 LEU A N 1
ATOM 1011 C CA . LEU A 1 124 ? 8.062 1.866 3.641 1.00 78.69 124 LEU A CA 1
ATOM 1012 C C . LEU A 1 124 ? 9.103 2.606 4.489 1.00 78.69 124 LEU A C 1
ATOM 1014 O O . LEU A 1 124 ? 9.368 2.220 5.629 1.00 78.69 124 LEU A O 1
ATOM 1018 N N . HIS A 1 125 ? 9.640 3.718 3.987 1.00 78.94 125 HIS A N 1
ATOM 1019 C CA . HIS A 1 125 ? 10.535 4.582 4.746 1.00 78.94 125 HIS A CA 1
ATOM 1020 C C . HIS A 1 125 ? 9.864 5.169 5.993 1.00 78.94 125 HIS A C 1
ATOM 1022 O O . HIS A 1 125 ? 10.470 5.181 7.072 1.00 78.94 125 HIS A O 1
ATOM 1028 N N . ALA A 1 126 ? 8.610 5.609 5.879 1.00 83.69 126 ALA A N 1
ATOM 1029 C CA . ALA A 1 126 ? 7.844 6.091 7.022 1.00 83.69 126 ALA A CA 1
ATOM 1030 C C . ALA A 1 126 ? 7.669 4.993 8.087 1.00 83.69 126 ALA A C 1
ATOM 1032 O O . ALA A 1 126 ? 7.898 5.247 9.273 1.00 83.69 126 ALA A O 1
ATOM 1033 N N . VAL A 1 127 ? 7.361 3.764 7.660 1.00 80.81 127 VAL A N 1
ATOM 1034 C CA . VAL A 1 127 ? 7.197 2.602 8.550 1.00 80.81 127 VAL A CA 1
ATOM 1035 C C . VAL A 1 127 ? 8.494 2.255 9.281 1.00 80.81 127 VAL A C 1
ATOM 1037 O O . VAL A 1 127 ? 8.488 2.127 10.505 1.00 80.81 127 VAL A O 1
ATOM 1040 N N . VAL A 1 128 ? 9.624 2.171 8.568 1.00 75.81 128 VAL A N 1
ATOM 1041 C CA . VAL A 1 128 ? 10.953 1.909 9.166 1.00 75.81 128 VAL A CA 1
ATOM 1042 C C . VAL A 1 128 ? 11.335 2.994 10.180 1.00 75.81 128 VAL A C 1
ATOM 1044 O O . VAL A 1 128 ? 11.956 2.708 11.204 1.00 75.81 128 VAL A O 1
ATOM 1047 N N . SER A 1 129 ? 10.910 4.234 9.934 1.00 76.94 129 SER A N 1
ATOM 1048 C CA . SER A 1 129 ? 11.099 5.369 10.847 1.00 76.94 129 SER A CA 1
ATOM 1049 C C . SER A 1 129 ? 10.167 5.341 12.070 1.00 76.94 129 SER A C 1
ATOM 1051 O O . SER A 1 129 ? 10.158 6.282 12.863 1.00 76.94 129 SER A O 1
ATOM 1053 N N . GLY A 1 130 ? 9.371 4.280 12.238 1.00 77.19 130 GLY A N 1
ATOM 1054 C CA . GLY A 1 130 ? 8.469 4.082 13.371 1.00 77.19 130 GLY A CA 1
ATOM 1055 C C . GLY A 1 130 ? 7.122 4.788 13.234 1.00 77.19 130 GLY A C 1
ATOM 1056 O O . GLY A 1 130 ? 6.396 4.897 14.225 1.00 77.19 130 GLY A O 1
ATOM 1057 N N . ARG A 1 131 ? 6.773 5.280 12.040 1.00 83.94 131 ARG A N 1
ATOM 1058 C CA . ARG A 1 131 ? 5.476 5.914 11.796 1.00 83.94 131 ARG A CA 1
ATOM 1059 C C . ARG A 1 131 ? 4.460 4.872 11.340 1.00 83.94 131 ARG A C 1
ATOM 1061 O O . ARG A 1 131 ? 4.651 4.202 10.333 1.00 83.94 131 ARG A O 1
ATOM 1068 N N . THR A 1 132 ? 3.368 4.756 12.088 1.00 82.94 132 THR A N 1
ATOM 1069 C CA . THR A 1 132 ? 2.319 3.745 11.872 1.00 82.94 132 THR A CA 1
ATOM 1070 C C . THR A 1 132 ? 1.034 4.317 11.277 1.00 82.94 132 THR A C 1
ATOM 1072 O O . THR A 1 132 ? 0.111 3.557 10.992 1.00 82.94 132 THR A O 1
ATOM 1075 N N . VAL A 1 133 ? 0.965 5.639 11.086 1.00 91.75 133 VAL A N 1
ATOM 1076 C CA . VAL A 1 133 ? -0.198 6.342 10.535 1.00 91.75 133 VAL A CA 1
ATOM 1077 C C . VAL A 1 133 ? 0.226 7.112 9.290 1.00 91.75 133 VAL A C 1
ATOM 1079 O O . VAL A 1 133 ? 1.044 8.034 9.352 1.00 91.75 133 VAL A O 1
ATOM 1082 N N . ILE A 1 134 ? -0.318 6.709 8.147 1.00 94.25 134 ILE A N 1
ATOM 1083 C CA . ILE A 1 134 ? 0.039 7.224 6.825 1.00 94.25 134 ILE A CA 1
ATOM 1084 C C . ILE A 1 134 ? -1.226 7.714 6.131 1.00 94.25 134 ILE A C 1
ATOM 1086 O O . ILE A 1 134 ? -2.275 7.083 6.232 1.00 94.25 134 ILE A O 1
ATOM 1090 N N . THR A 1 135 ? -1.123 8.824 5.410 1.00 94.50 135 THR A N 1
ATOM 1091 C CA . THR A 1 135 ? -2.219 9.404 4.636 1.00 94.50 135 THR A CA 1
ATOM 1092 C C . THR A 1 135 ? -1.794 9.574 3.192 1.00 94.50 135 THR A C 1
ATOM 1094 O O . THR A 1 135 ? -0.858 10.312 2.898 1.00 94.50 135 THR A O 1
ATOM 1097 N N . LEU A 1 136 ? -2.523 8.927 2.289 1.00 95.31 136 LEU A N 1
ATOM 1098 C CA . LEU A 1 136 ? -2.391 9.091 0.850 1.00 95.31 136 LEU A CA 1
ATOM 1099 C C . LEU A 1 136 ? -3.289 10.241 0.390 1.00 95.31 136 LEU A C 1
ATOM 1101 O O . LEU A 1 136 ? -4.516 10.157 0.505 1.00 95.31 136 LEU A O 1
ATOM 1105 N N . ILE A 1 137 ? -2.687 11.297 -0.151 1.00 91.38 137 ILE A N 1
ATOM 1106 C CA . ILE A 1 137 ? -3.398 12.472 -0.668 1.00 91.38 137 ILE A CA 1
ATOM 1107 C C . ILE A 1 137 ? -3.247 12.509 -2.181 1.00 91.38 137 ILE A C 1
ATOM 1109 O O . ILE A 1 137 ? -2.140 12.458 -2.701 1.00 91.38 137 ILE A O 1
ATOM 1113 N N . GLY A 1 138 ? -4.358 12.610 -2.897 1.00 90.00 138 GLY A N 1
ATOM 1114 C CA . GLY A 1 138 ? -4.352 12.775 -4.349 1.00 90.00 138 GLY A CA 1
ATOM 1115 C C . GLY A 1 138 ? -5.768 12.838 -4.894 1.00 90.00 138 GLY A C 1
ATOM 1116 O O . GLY A 1 138 ? -6.722 12.576 -4.158 1.00 90.00 138 GLY A O 1
ATOM 1117 N N . GLU A 1 139 ? -5.935 13.150 -6.173 1.00 86.56 139 GLU A N 1
ATOM 1118 C CA . GLU A 1 139 ? -7.264 13.216 -6.786 1.00 86.56 139 GLU A CA 1
ATOM 1119 C C . GLU A 1 139 ? -7.974 11.850 -6.838 1.00 86.56 139 GLU A C 1
ATOM 1121 O O . GLU A 1 139 ? -7.388 10.778 -6.636 1.00 86.56 139 GLU A O 1
ATOM 1126 N N . THR A 1 140 ? -9.284 11.867 -7.077 1.00 86.00 140 THR A N 1
ATOM 1127 C CA . THR A 1 140 ? -10.044 10.637 -7.326 1.00 86.00 140 THR A CA 1
ATOM 1128 C C . THR A 1 140 ? -9.554 9.987 -8.623 1.00 86.00 140 THR A C 1
ATOM 1130 O O . THR A 1 140 ? -9.301 10.663 -9.614 1.00 86.00 140 THR A O 1
ATOM 1133 N N . GLY A 1 141 ? -9.423 8.659 -8.628 1.00 84.38 141 GLY A N 1
ATOM 1134 C CA . GLY A 1 141 ? -9.009 7.912 -9.821 1.00 84.38 141 GLY A CA 1
ATOM 1135 C C . GLY A 1 141 ? -7.497 7.745 -10.003 1.00 84.38 141 GLY A C 1
ATOM 1136 O O . GLY A 1 141 ? -7.095 6.942 -10.833 1.00 84.38 141 GLY A O 1
ATOM 1137 N N . VAL A 1 142 ? -6.649 8.373 -9.177 1.00 89.94 142 VAL A N 1
ATOM 1138 C CA . VAL A 1 142 ? -5.180 8.176 -9.238 1.00 89.94 142 VAL A CA 1
ATOM 1139 C C . VAL A 1 142 ? -4.714 6.791 -8.753 1.00 89.94 142 VAL A C 1
ATOM 1141 O O . VAL A 1 142 ? -3.535 6.470 -8.828 1.00 89.94 142 VAL A O 1
ATOM 1144 N N . GLY A 1 143 ? -5.615 5.948 -8.239 1.00 89.94 143 GLY A N 1
ATOM 1145 C CA . GLY A 1 143 ? -5.291 4.570 -7.851 1.00 89.94 143 GLY A CA 1
ATOM 1146 C C . GLY A 1 143 ? -4.928 4.347 -6.377 1.00 89.94 143 GLY A C 1
ATOM 1147 O O . GLY A 1 143 ? -4.427 3.275 -6.059 1.00 89.94 143 GLY A O 1
ATOM 1148 N N . LYS A 1 144 ? -5.229 5.285 -5.461 1.00 93.38 144 LYS A N 1
ATOM 1149 C CA . LYS A 1 144 ? -4.972 5.140 -4.004 1.00 93.38 144 LYS A CA 1
ATOM 1150 C C . LYS A 1 144 ? -5.502 3.817 -3.432 1.00 93.38 144 LYS A C 1
ATOM 1152 O O . LYS A 1 144 ? -4.756 3.054 -2.829 1.00 93.38 144 LYS A O 1
ATOM 1157 N N . THR A 1 145 ? -6.777 3.509 -3.676 1.00 92.88 145 THR A N 1
ATOM 1158 C CA . THR A 1 145 ? -7.414 2.267 -3.209 1.00 92.88 145 THR A CA 1
ATOM 1159 C C . THR A 1 145 ? -6.744 1.022 -3.792 1.00 92.88 145 THR A C 1
ATOM 1161 O O . THR A 1 145 ? -6.526 0.051 -3.076 1.00 92.88 145 THR A O 1
ATOM 1164 N N . ALA A 1 146 ? -6.409 1.037 -5.086 1.00 92.19 146 ALA A N 1
ATOM 1165 C CA . ALA A 1 146 ? -5.779 -0.104 -5.748 1.00 92.19 146 ALA A CA 1
ATOM 1166 C C . ALA A 1 146 ? -4.355 -0.344 -5.218 1.00 92.19 146 ALA A C 1
ATOM 1168 O O . ALA A 1 146 ? -3.998 -1.483 -4.933 1.00 92.19 146 ALA A O 1
ATOM 1169 N N . PHE A 1 147 ? -3.602 0.734 -4.986 1.00 93.88 147 PHE A N 1
ATOM 1170 C CA . PHE A 1 147 ? -2.271 0.695 -4.389 1.00 93.88 147 PHE A CA 1
ATOM 1171 C C . PHE A 1 147 ? -2.284 0.056 -2.995 1.00 93.88 147 PHE A C 1
ATOM 1173 O O . PHE A 1 147 ? -1.522 -0.872 -2.747 1.00 93.88 147 PHE A O 1
ATOM 1180 N N . VAL A 1 148 ? -3.184 0.477 -2.094 1.00 94.56 148 VAL A N 1
ATOM 1181 C CA . VAL A 1 148 ? -3.234 -0.085 -0.727 1.00 94.56 148 VAL A CA 1
ATOM 1182 C C . VAL A 1 148 ? -3.636 -1.562 -0.728 1.00 94.56 148 VAL A C 1
ATOM 1184 O O . VAL A 1 148 ? -3.108 -2.346 0.061 1.00 94.56 148 VAL A O 1
ATOM 1187 N N . ARG A 1 149 ? -4.536 -1.970 -1.630 1.00 93.06 149 ARG A N 1
ATOM 1188 C CA . ARG A 1 149 ? -4.909 -3.384 -1.787 1.00 93.06 149 ARG A CA 1
ATOM 1189 C C . ARG A 1 149 ? -3.732 -4.226 -2.271 1.00 93.06 149 ARG A C 1
ATOM 1191 O O . ARG A 1 149 ? -3.442 -5.256 -1.666 1.00 93.06 149 ARG A O 1
ATOM 1198 N N . ALA A 1 150 ? -3.025 -3.758 -3.299 1.00 91.50 150 ALA A N 1
ATOM 1199 C CA . ALA A 1 150 ? -1.835 -4.426 -3.815 1.00 91.50 150 ALA A CA 1
ATOM 1200 C C . ALA A 1 150 ? -0.738 -4.514 -2.740 1.00 91.50 150 ALA A C 1
ATOM 1202 O O . ALA A 1 150 ? -0.177 -5.583 -2.512 1.00 91.50 150 ALA A O 1
ATOM 1203 N N . LEU A 1 151 ? -0.510 -3.427 -1.999 1.00 90.81 151 LEU A N 1
ATOM 1204 C CA . LEU A 1 151 ? 0.427 -3.391 -0.879 1.00 90.81 151 LEU A CA 1
ATOM 1205 C C . LEU A 1 151 ? 0.055 -4.383 0.235 1.00 90.81 151 LEU A C 1
ATOM 1207 O O . LEU A 1 151 ? 0.923 -5.093 0.736 1.00 90.81 151 LEU A O 1
ATOM 1211 N N . SER A 1 152 ? -1.224 -4.477 0.613 1.00 91.44 152 SER A N 1
ATOM 1212 C CA . SER A 1 152 ? -1.685 -5.442 1.624 1.00 91.44 152 SER A CA 1
ATOM 1213 C C . SER A 1 152 ? -1.501 -6.883 1.155 1.00 91.44 152 SER A C 1
ATOM 1215 O O . SER A 1 152 ? -1.077 -7.740 1.931 1.00 91.44 152 SER A O 1
ATOM 1217 N N . GLN A 1 153 ? -1.760 -7.159 -0.126 1.00 89.19 153 GLN A N 1
ATOM 1218 C CA . GLN A 1 153 ? -1.533 -8.483 -0.696 1.00 89.19 153 GLN A CA 1
ATOM 1219 C C . GLN A 1 153 ? -0.050 -8.861 -0.630 1.00 89.19 153 GLN A C 1
ATOM 1221 O O . GLN A 1 153 ? 0.293 -9.994 -0.303 1.00 89.19 153 GLN A O 1
ATOM 1226 N N . ILE A 1 154 ? 0.828 -7.896 -0.873 1.00 85.19 154 ILE A N 1
ATOM 1227 C CA . ILE A 1 154 ? 2.276 -8.063 -0.831 1.00 85.19 154 ILE A CA 1
ATOM 1228 C C . ILE A 1 154 ? 2.798 -8.253 0.611 1.00 85.19 154 ILE A C 1
ATOM 1230 O O . ILE A 1 154 ? 3.550 -9.194 0.887 1.00 85.19 154 ILE A O 1
ATOM 1234 N N . LEU A 1 155 ? 2.381 -7.404 1.557 1.00 85.75 155 LEU A N 1
ATOM 1235 C CA . LEU A 1 155 ? 2.880 -7.424 2.941 1.00 85.75 155 LEU A CA 1
ATOM 1236 C C . LEU A 1 155 ? 2.212 -8.496 3.811 1.00 85.75 155 LEU A C 1
ATOM 1238 O O . LEU A 1 155 ? 2.883 -9.166 4.602 1.00 85.75 155 LEU A O 1
ATOM 1242 N N . ASN A 1 156 ? 0.898 -8.673 3.670 1.00 88.44 156 ASN A N 1
ATOM 1243 C CA . ASN A 1 156 ? 0.083 -9.549 4.512 1.00 88.44 156 ASN A CA 1
ATOM 1244 C C . ASN A 1 156 ? -0.485 -10.774 3.777 1.00 88.44 156 ASN A C 1
ATOM 1246 O O . ASN A 1 156 ? -1.093 -11.622 4.430 1.00 88.44 156 ASN A O 1
ATOM 1250 N N . GLY A 1 157 ? -0.325 -10.892 2.454 1.00 88.38 157 GLY A N 1
ATOM 1251 C CA . GLY A 1 157 ? -0.897 -12.005 1.685 1.00 88.38 157 GLY A CA 1
ATOM 1252 C C . GLY A 1 157 ? -2.419 -11.947 1.536 1.00 88.38 157 GLY A C 1
ATOM 1253 O O . GLY A 1 157 ? -3.019 -12.940 1.126 1.00 88.38 157 GLY A O 1
ATOM 1254 N N . ARG A 1 158 ? -3.055 -10.824 1.900 1.00 90.50 158 ARG A N 1
ATOM 1255 C CA . ARG A 1 158 ? -4.513 -10.659 1.879 1.00 90.50 158 ARG A CA 1
ATOM 1256 C C . ARG A 1 158 ? -4.951 -9.216 1.649 1.00 90.50 158 ARG A C 1
ATOM 1258 O O . ARG A 1 158 ? -4.180 -8.281 1.852 1.00 90.50 158 ARG A O 1
ATOM 1265 N N . GLU A 1 159 ? -6.233 -9.045 1.350 1.00 92.00 159 GLU A N 1
ATOM 1266 C CA . GLU A 1 159 ? -6.905 -7.742 1.341 1.00 92.00 159 GLU A CA 1
ATOM 1267 C C . GLU A 1 159 ? -6.825 -7.037 2.711 1.00 92.00 159 GLU A C 1
ATOM 1269 O O . GLU A 1 159 ? -6.867 -7.708 3.754 1.00 92.00 159 GLU A O 1
ATOM 1274 N N . PRO A 1 160 ? -6.730 -5.694 2.724 1.00 95.00 160 PRO A N 1
ATOM 1275 C CA . PRO A 1 160 ? -6.691 -4.926 3.957 1.00 95.00 160 PRO A CA 1
ATOM 1276 C C . PRO A 1 160 ? -8.061 -4.943 4.638 1.00 95.00 160 PRO A C 1
ATOM 1278 O O . PRO A 1 160 ? -9.109 -4.960 3.982 1.00 95.00 160 PRO A O 1
ATOM 1281 N N . ASP A 1 161 ? -8.069 -4.856 5.967 1.00 95.94 161 ASP A N 1
ATOM 1282 C CA . ASP A 1 161 ? -9.296 -4.505 6.676 1.00 95.94 161 ASP A CA 1
ATOM 1283 C C . ASP A 1 161 ? -9.660 -3.069 6.286 1.00 95.94 161 ASP A C 1
ATOM 1285 O O . ASP A 1 161 ? -8.868 -2.147 6.464 1.00 95.94 161 ASP A O 1
ATOM 1289 N N . ARG A 1 162 ? -10.842 -2.869 5.702 1.00 94.62 162 ARG A N 1
ATOM 1290 C CA . ARG A 1 162 ? -11.225 -1.590 5.094 1.00 94.62 162 ARG A CA 1
ATOM 1291 C C . ARG A 1 162 ? -12.453 -0.997 5.759 1.00 94.62 162 ARG A C 1
ATOM 1293 O O . ARG A 1 162 ? -13.391 -1.708 6.122 1.00 94.62 162 ARG A O 1
ATOM 1300 N N . SER A 1 163 ? -12.487 0.325 5.822 1.00 94.00 163 SER A N 1
ATOM 1301 C CA . SER A 1 163 ? -13.723 1.080 6.004 1.00 94.00 163 SER A CA 1
ATOM 1302 C C . SER A 1 163 ? -13.766 2.262 5.041 1.00 94.00 163 SER A C 1
ATOM 1304 O O . SER A 1 163 ? -12.736 2.645 4.493 1.00 94.00 163 SER A O 1
ATOM 1306 N N . VAL A 1 164 ? -14.962 2.794 4.802 1.00 91.38 164 VAL A N 1
ATOM 1307 C CA . VAL A 1 164 ? -15.156 4.009 4.005 1.00 91.38 164 VAL A CA 1
ATOM 1308 C C . VAL A 1 164 ? -15.698 5.092 4.930 1.00 91.38 164 VAL A C 1
ATOM 1310 O O . VAL A 1 164 ? -16.559 4.812 5.774 1.00 91.38 164 VAL A O 1
ATOM 1313 N N . GLY A 1 165 ? -15.156 6.297 4.805 1.00 85.88 165 GLY A N 1
ATOM 1314 C CA . GLY A 1 165 ? -15.590 7.478 5.524 1.00 85.88 165 GLY A CA 1
ATOM 1315 C C . GLY A 1 165 ? -17.039 7.843 5.227 1.00 85.88 165 GLY A C 1
ATOM 1316 O O . GLY A 1 165 ? -17.619 7.481 4.207 1.00 85.88 165 GLY A O 1
ATOM 1317 N N . GLY A 1 166 ? -17.647 8.553 6.167 1.00 84.06 166 GLY A N 1
ATOM 1318 C CA . GLY A 1 166 ? -18.998 9.070 6.024 1.00 84.06 166 GLY A CA 1
ATOM 1319 C C . GLY A 1 166 ? -19.430 9.818 7.275 1.00 84.06 166 GLY A C 1
ATOM 1320 O O . GLY A 1 166 ? -18.946 9.544 8.374 1.00 84.06 166 GLY A O 1
ATOM 1321 N N . GLU A 1 167 ? -20.384 10.731 7.114 1.00 76.88 167 GLU A N 1
ATOM 1322 C CA . GLU A 1 167 ? -20.816 11.668 8.162 1.00 76.88 167 GLU A CA 1
ATOM 1323 C C . GLU A 1 167 ? -21.371 10.982 9.419 1.00 76.88 167 GLU A C 1
ATOM 1325 O O . GLU A 1 167 ? -21.281 11.516 10.520 1.00 76.88 167 GLU A O 1
ATOM 1330 N N . ARG A 1 168 ? -21.944 9.780 9.272 1.00 77.94 168 ARG A N 1
ATOM 1331 C CA . ARG A 1 168 ? -22.559 9.018 10.375 1.00 77.94 168 ARG A CA 1
ATOM 1332 C C . ARG A 1 168 ? -21.615 8.022 11.044 1.00 77.94 168 ARG A C 1
ATOM 1334 O O . ARG A 1 168 ? -22.046 7.281 11.927 1.00 77.94 168 ARG A O 1
ATOM 1341 N N . ALA A 1 169 ? -20.369 7.926 10.593 1.00 74.62 169 ALA A N 1
ATOM 1342 C CA . ALA A 1 169 ? -19.441 6.954 11.142 1.00 74.62 169 ALA A CA 1
ATOM 1343 C C . ALA A 1 169 ? -18.927 7.410 12.514 1.00 74.62 169 ALA A C 1
ATOM 1345 O O . ALA A 1 169 ? -18.441 8.528 12.653 1.00 74.62 169 ALA A O 1
ATOM 1346 N N . THR A 1 170 ? -18.990 6.528 13.512 1.00 85.19 170 THR A N 1
ATOM 1347 C CA . THR A 1 170 ? -18.401 6.765 14.837 1.00 85.19 170 THR A CA 1
ATOM 1348 C C . THR A 1 170 ? -17.094 5.998 14.983 1.00 85.19 170 THR A C 1
ATOM 1350 O O . THR A 1 170 ? -16.947 4.909 14.415 1.00 85.19 170 THR A O 1
ATOM 1353 N N . ALA A 1 171 ? -16.148 6.541 15.752 1.00 87.06 171 ALA A N 1
ATOM 1354 C CA . ALA A 1 171 ? -14.862 5.893 15.987 1.00 87.06 171 ALA A CA 1
ATOM 1355 C C . ALA A 1 171 ? -15.050 4.525 16.660 1.00 87.06 171 ALA A C 1
ATOM 1357 O O . ALA A 1 171 ? -14.458 3.541 16.230 1.00 87.06 171 ALA A O 1
ATOM 1358 N N . GLU A 1 172 ? -15.949 4.430 17.643 1.00 88.81 172 GLU A N 1
ATOM 1359 C CA . GLU A 1 172 ? -16.226 3.207 18.407 1.00 88.81 172 GLU A CA 1
ATOM 1360 C C . GLU A 1 172 ? -16.627 2.059 17.481 1.00 88.81 172 GLU A C 1
ATOM 1362 O O . GLU A 1 172 ? -16.133 0.945 17.621 1.00 88.81 172 GLU A O 1
ATOM 1367 N N . SER A 1 173 ? -17.446 2.346 16.461 1.00 88.56 173 SER A N 1
ATOM 1368 C CA . SER A 1 173 ? -17.916 1.342 15.503 1.00 88.56 173 SER A CA 1
ATOM 1369 C C . SER A 1 173 ? -16.802 0.715 14.657 1.00 88.56 173 SER A C 1
ATOM 1371 O O . SER A 1 173 ? -16.998 -0.376 14.111 1.00 88.56 173 SER A O 1
ATOM 1373 N N . LEU A 1 174 ? -15.654 1.394 14.544 1.00 92.31 174 LEU A N 1
ATOM 1374 C CA . LEU A 1 174 ? -14.466 0.908 13.847 1.00 92.31 174 LEU A CA 1
ATOM 1375 C C . LEU A 1 174 ? -13.575 0.045 14.747 1.00 92.31 174 LEU A C 1
ATOM 1377 O O . LEU A 1 174 ? -12.819 -0.776 14.226 1.00 92.31 174 LEU A O 1
ATOM 1381 N N . PHE A 1 175 ? -13.689 0.200 16.068 1.00 95.12 175 PHE A N 1
ATOM 1382 C CA . PHE A 1 175 ? -12.975 -0.609 17.052 1.00 95.12 175 PHE A CA 1
ATOM 1383 C C . PHE A 1 175 ? -13.786 -1.830 17.473 1.00 95.12 175 PHE A C 1
ATOM 1385 O O . PHE A 1 175 ? -13.319 -2.949 17.301 1.00 95.12 175 PHE A O 1
ATOM 1392 N N . ALA A 1 176 ? -14.996 -1.655 17.998 1.00 94.69 176 ALA A N 1
ATOM 1393 C CA . ALA A 1 176 ? -15.794 -2.769 18.493 1.00 94.69 176 ALA A CA 1
ATOM 1394 C C . ALA A 1 176 ? -17.287 -2.436 18.576 1.00 94.69 176 ALA A C 1
ATOM 1396 O O . ALA A 1 176 ? -17.692 -1.295 18.794 1.00 94.69 176 ALA A O 1
ATOM 1397 N N . LYS A 1 177 ? -18.124 -3.465 18.449 1.00 93.44 177 LYS A N 1
ATOM 1398 C CA . LYS A 1 177 ? -19.573 -3.380 18.655 1.00 93.44 177 LYS A CA 1
ATOM 1399 C C . LYS A 1 177 ? -20.021 -4.456 19.624 1.00 93.44 177 LYS A C 1
ATOM 1401 O O . LYS A 1 177 ? -19.571 -5.594 19.540 1.00 93.44 177 LYS A O 1
ATOM 1406 N N . VAL A 1 178 ? -20.941 -4.109 20.516 1.00 94.50 178 VAL A N 1
ATOM 1407 C CA . VAL A 1 178 ? -21.577 -5.101 21.387 1.00 94.50 178 VAL A CA 1
ATOM 1408 C C . VAL A 1 178 ? -22.512 -5.967 20.544 1.00 94.50 178 VAL A C 1
ATOM 1410 O O . VAL A 1 178 ? -23.393 -5.449 19.856 1.00 94.50 178 VAL A O 1
ATOM 1413 N N . LYS A 1 179 ? -22.335 -7.284 20.624 1.00 94.38 179 LYS A N 1
ATOM 1414 C CA . LYS A 1 179 ? -23.270 -8.297 20.134 1.00 94.38 179 LYS A CA 1
ATOM 1415 C C . LYS A 1 179 ? -23.743 -9.162 21.293 1.00 94.38 179 LYS A C 1
ATOM 1417 O O . LYS A 1 179 ? -23.069 -9.274 22.312 1.00 94.38 179 LYS A O 1
ATOM 1422 N N . ILE A 1 180 ? -24.929 -9.739 21.144 1.00 94.94 180 ILE A N 1
ATOM 1423 C CA . ILE A 1 180 ? -25.541 -10.623 22.135 1.00 94.94 180 ILE A CA 1
ATOM 1424 C C . ILE A 1 180 ? -25.989 -11.878 21.402 1.00 94.94 180 ILE A C 1
ATOM 1426 O O . ILE A 1 180 ? -26.636 -11.786 20.358 1.00 94.94 180 ILE A O 1
ATOM 1430 N N . ASP A 1 181 ? -25.653 -13.030 21.960 1.00 93.56 181 ASP A N 1
ATOM 1431 C CA . ASP A 1 181 ? -26.162 -14.325 21.530 1.00 93.56 181 ASP A CA 1
ATOM 1432 C C . ASP A 1 181 ? -26.580 -15.166 22.749 1.00 93.56 181 ASP A C 1
ATOM 1434 O O . ASP A 1 181 ? -26.745 -14.645 23.855 1.00 93.56 181 ASP A O 1
ATOM 1438 N N . ASN A 1 182 ? -26.766 -16.472 22.544 1.00 91.94 182 ASN A N 1
ATOM 1439 C CA . ASN A 1 182 ? -27.206 -17.402 23.583 1.00 91.94 182 ASN A CA 1
ATOM 1440 C C . ASN A 1 182 ? -26.196 -17.577 24.736 1.00 91.94 182 ASN A C 1
ATOM 1442 O O . ASN A 1 182 ? -26.583 -18.048 25.801 1.00 91.94 182 ASN A O 1
ATOM 1446 N N . GLU A 1 183 ? -24.927 -17.209 24.544 1.00 88.62 183 GLU A N 1
ATOM 1447 C CA . GLU A 1 183 ? -23.857 -17.311 25.547 1.00 88.62 183 GLU A CA 1
ATOM 1448 C C . GLU A 1 183 ? -23.625 -15.984 26.294 1.00 88.62 183 GLU A C 1
ATOM 1450 O O . GLU A 1 183 ? -22.867 -15.936 27.262 1.00 88.62 183 GLU A O 1
ATOM 1455 N N . GLY A 1 184 ? -24.290 -14.902 25.873 1.00 92.69 184 GLY A N 1
ATOM 1456 C CA . GLY A 1 184 ? -24.249 -13.590 26.517 1.00 92.69 184 GLY A CA 1
ATOM 1457 C C . GLY A 1 184 ? -23.742 -12.476 25.602 1.00 92.69 184 GLY A C 1
ATOM 1458 O O . GLY A 1 184 ? -23.655 -12.624 24.382 1.00 92.69 184 GLY A O 1
ATOM 1459 N N . SER A 1 185 ? -23.421 -11.321 26.192 1.00 93.69 185 SER A N 1
ATOM 1460 C CA . SER A 1 185 ? -22.870 -10.189 25.443 1.00 93.69 185 SER A CA 1
ATOM 1461 C C . SER A 1 185 ? -21.368 -10.339 25.217 1.00 93.69 185 SER A C 1
ATOM 1463 O O . SER A 1 185 ? -20.626 -10.646 26.148 1.00 93.69 185 SER A O 1
ATOM 1465 N N . PHE A 1 186 ? -20.914 -10.048 24.005 1.00 95.06 186 PHE A N 1
ATOM 1466 C CA . PHE A 1 186 ? -19.504 -10.014 23.624 1.00 95.06 186 PHE A CA 1
ATOM 1467 C C . PHE A 1 186 ? -19.230 -8.822 22.702 1.00 95.06 186 PHE A C 1
ATOM 1469 O O . PHE A 1 186 ? -20.159 -8.176 22.212 1.00 95.06 186 PHE A O 1
ATOM 1476 N N . PHE A 1 187 ? -17.957 -8.518 22.463 1.00 96.25 187 PHE A N 1
ATOM 1477 C CA . PHE A 1 187 ? -17.562 -7.480 21.517 1.00 96.25 187 PHE A CA 1
ATOM 1478 C C . PHE A 1 187 ? -17.133 -8.115 20.196 1.00 96.25 187 PHE A C 1
ATOM 1480 O O . PHE A 1 187 ? -16.158 -8.860 20.146 1.00 96.25 187 PHE A O 1
ATOM 1487 N N . GLU A 1 188 ? -17.849 -7.802 19.121 1.00 95.94 188 GLU A N 1
ATOM 1488 C CA . GLU A 1 188 ? -17.397 -8.057 17.754 1.00 95.94 188 GLU A CA 1
ATOM 1489 C C . GLU A 1 188 ? -16.416 -6.961 17.345 1.00 95.94 188 GLU A C 1
ATOM 1491 O O . GLU A 1 188 ? -16.702 -5.770 17.511 1.00 95.94 188 GLU A O 1
ATOM 1496 N N . TYR A 1 189 ? -15.260 -7.349 16.815 1.00 96.56 189 TYR A N 1
ATOM 1497 C CA . TYR A 1 189 ? -14.202 -6.403 16.496 1.00 96.56 189 TYR A CA 1
ATOM 1498 C C . TYR A 1 189 ? -14.475 -5.728 15.159 1.00 96.56 189 TYR A C 1
ATOM 1500 O O . TYR A 1 189 ? -14.737 -6.363 14.133 1.00 96.56 189 TYR A O 1
ATOM 1508 N N . GLY A 1 190 ? -14.403 -4.402 15.180 1.00 95.50 190 GLY A N 1
ATOM 1509 C CA . GLY A 1 190 ? -14.438 -3.567 13.995 1.00 95.50 190 GLY A CA 1
ATOM 1510 C C . GLY A 1 190 ? -13.129 -3.659 13.203 1.00 95.50 190 GLY A C 1
ATOM 1511 O O . GLY A 1 190 ? -12.132 -4.200 13.683 1.00 95.50 190 GLY A O 1
ATOM 1512 N N . PRO A 1 191 ? -13.113 -3.135 11.969 1.00 95.75 191 PRO A N 1
ATOM 1513 C CA . PRO A 1 191 ? -12.000 -3.324 11.042 1.00 95.75 191 PRO A CA 1
ATOM 1514 C C . PRO A 1 191 ? -10.655 -2.795 11.567 1.00 95.75 191 PRO A C 1
ATOM 1516 O O . PRO A 1 191 ? -9.632 -3.417 11.295 1.00 95.75 191 PRO A O 1
ATOM 1519 N N . ILE A 1 192 ? -10.635 -1.718 12.364 1.00 96.06 192 ILE A N 1
ATOM 1520 C CA . ILE A 1 192 ? -9.391 -1.214 12.970 1.00 96.06 192 ILE A CA 1
ATOM 1521 C C . ILE A 1 192 ? -8.864 -2.221 13.991 1.00 96.06 192 ILE A C 1
ATOM 1523 O O . ILE A 1 192 ? -7.703 -2.619 13.933 1.00 96.06 192 ILE A O 1
ATOM 1527 N N . LEU A 1 193 ? -9.721 -2.672 14.911 1.00 96.50 193 LEU A N 1
ATOM 1528 C CA . LEU A 1 193 ? -9.295 -3.576 15.976 1.00 96.50 193 LEU A CA 1
ATOM 1529 C C . LEU A 1 193 ? -8.893 -4.950 15.439 1.00 96.50 193 LEU A C 1
ATOM 1531 O O . LEU A 1 193 ? -7.910 -5.515 15.916 1.00 96.50 193 LEU A O 1
ATOM 1535 N N . ARG A 1 194 ? -9.572 -5.454 14.401 1.00 96.88 194 ARG A N 1
ATOM 1536 C CA . ARG A 1 194 ? -9.161 -6.681 13.702 1.00 96.88 194 ARG A CA 1
ATOM 1537 C C . ARG A 1 194 ? -7.794 -6.550 13.037 1.00 96.88 194 ARG A C 1
ATOM 1539 O O . ARG A 1 194 ? -7.020 -7.504 13.069 1.00 96.88 194 ARG A O 1
ATOM 1546 N N . ALA A 1 195 ? -7.490 -5.392 12.449 1.00 96.56 195 ALA A N 1
ATOM 1547 C CA . ALA A 1 195 ? -6.186 -5.135 11.843 1.00 96.56 195 ALA A CA 1
ATOM 1548 C C . ALA A 1 195 ? -5.071 -5.013 12.891 1.00 96.56 195 ALA A C 1
ATOM 1550 O O . ALA A 1 195 ? -3.949 -5.436 12.633 1.00 96.56 195 ALA A O 1
ATOM 1551 N N . ILE A 1 196 ? -5.373 -4.459 14.070 1.00 95.69 196 ILE A N 1
ATOM 1552 C CA . ILE A 1 196 ? -4.411 -4.326 15.174 1.00 95.69 196 ILE A CA 1
ATOM 1553 C C . ILE A 1 196 ? -4.138 -5.675 15.846 1.00 95.69 196 ILE A C 1
ATOM 1555 O O . ILE A 1 196 ? -2.992 -6.002 16.137 1.00 95.69 196 ILE A O 1
ATOM 1559 N N . THR A 1 197 ? -5.193 -6.427 16.160 1.00 96.06 197 THR A N 1
ATOM 1560 C CA . THR A 1 197 ? -5.122 -7.582 17.076 1.00 96.06 197 THR A CA 1
ATOM 1561 C C . THR A 1 197 ? -5.088 -8.921 16.361 1.00 96.06 197 THR A C 1
ATOM 1563 O O . THR A 1 197 ? -4.693 -9.912 16.964 1.00 96.06 197 THR A O 1
ATOM 1566 N N . GLY A 1 198 ? -5.539 -8.977 15.107 1.00 95.62 198 GLY A N 1
ATOM 1567 C CA . GLY A 1 198 ? -5.703 -10.228 14.378 1.00 95.62 198 GLY A CA 1
ATOM 1568 C C . GLY A 1 198 ? -6.815 -11.146 14.902 1.00 95.62 198 GLY A C 1
ATOM 1569 O O . GLY A 1 198 ? -6.882 -12.300 14.480 1.00 95.62 198 GLY A O 1
ATOM 1570 N N . LYS A 1 199 ? -7.672 -10.650 15.797 1.00 96.75 199 LYS A N 1
ATOM 1571 C CA . LYS A 1 199 ? -8.868 -11.329 16.315 1.00 96.75 199 LYS A CA 1
ATOM 1572 C C . LYS A 1 199 ? -10.128 -10.764 15.666 1.00 96.75 199 LYS A C 1
ATOM 1574 O O . LYS A 1 199 ? -10.123 -9.604 15.259 1.00 96.75 199 LYS A O 1
ATOM 1579 N N . ASP A 1 200 ? -11.202 -11.542 15.631 1.00 95.62 200 ASP A N 1
ATOM 1580 C CA . ASP A 1 200 ? -12.526 -11.132 15.152 1.00 95.62 200 ASP A CA 1
ATOM 1581 C C . ASP A 1 200 ? -13.477 -10.753 16.293 1.00 95.62 200 ASP A C 1
ATOM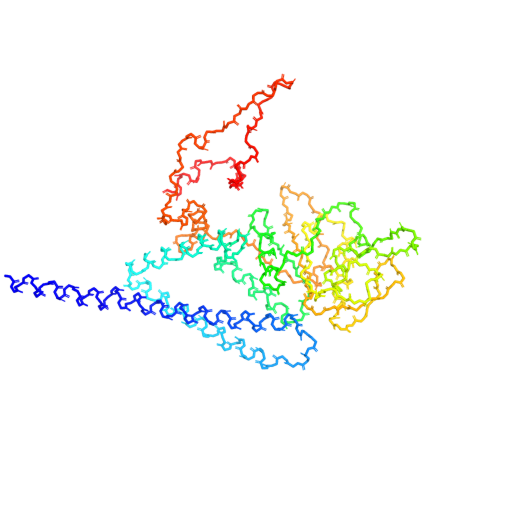 1583 O O . ASP A 1 200 ? -14.443 -10.008 16.086 1.00 95.62 200 ASP A O 1
ATOM 1587 N N . SER A 1 201 ? -13.222 -11.242 17.508 1.00 96.06 201 SER A N 1
ATOM 1588 C CA . SER A 1 201 ? -14.080 -10.979 18.659 1.00 96.06 201 SER A CA 1
ATOM 1589 C C . SER A 1 201 ? -13.338 -11.023 19.993 1.00 96.06 201 SER A C 1
ATOM 1591 O O . SER A 1 201 ? -12.248 -11.579 20.107 1.00 96.06 201 SER A O 1
ATOM 1593 N N . SER A 1 202 ? -13.980 -10.511 21.047 1.00 95.44 202 SER A N 1
ATOM 1594 C CA . SER A 1 202 ? -13.487 -10.643 22.423 1.00 95.44 202 SER A CA 1
ATOM 1595 C C . SER A 1 202 ? -13.546 -12.070 22.974 1.00 95.44 202 SER A C 1
ATOM 1597 O O . SER A 1 202 ? -13.133 -12.280 24.110 1.00 95.44 202 SER A O 1
ATOM 1599 N N . ARG A 1 203 ? -14.125 -13.028 22.238 1.00 94.25 203 ARG A N 1
ATOM 1600 C CA . ARG A 1 203 ? -14.128 -14.452 22.611 1.00 94.25 203 ARG A CA 1
ATOM 1601 C C . ARG A 1 203 ? -12.918 -15.199 22.063 1.00 94.25 203 ARG A C 1
ATOM 1603 O O . ARG A 1 203 ? -12.657 -16.316 22.494 1.00 94.25 203 ARG A O 1
ATOM 1610 N N . ASP A 1 204 ? -12.181 -14.593 21.140 1.00 94.44 204 ASP A N 1
ATOM 1611 C CA . ASP A 1 204 ? -11.020 -15.223 20.536 1.00 94.44 204 ASP A CA 1
ATOM 1612 C C . ASP A 1 204 ? -9.878 -15.249 21.564 1.00 94.44 204 ASP A C 1
ATOM 1614 O O . ASP A 1 204 ? -9.320 -14.208 21.934 1.00 94.44 204 ASP A O 1
ATOM 1618 N N . GLU A 1 205 ? -9.523 -16.448 22.034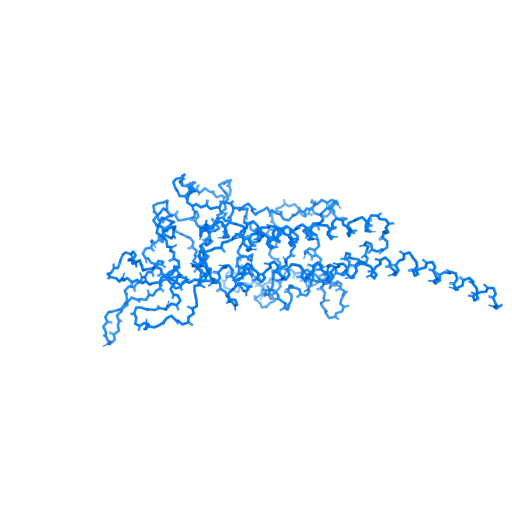 1.00 91.25 205 GLU A N 1
ATOM 1619 C CA . GLU A 1 205 ? -8.443 -16.635 23.012 1.00 91.25 205 GLU A CA 1
ATOM 1620 C C . GLU A 1 205 ? -7.084 -16.213 22.439 1.00 91.25 205 GLU A C 1
ATOM 1622 O O . GLU A 1 205 ? -6.259 -15.610 23.131 1.00 91.25 205 GLU A O 1
ATOM 1627 N N . THR A 1 206 ? -6.862 -16.485 21.152 1.00 92.94 206 THR A N 1
ATOM 1628 C CA . THR A 1 206 ? -5.622 -16.178 20.441 1.00 92.94 206 THR A CA 1
ATOM 1629 C C . THR A 1 206 ? -5.901 -15.447 19.125 1.00 92.94 206 THR A C 1
ATOM 1631 O O . THR A 1 206 ? -6.948 -15.649 18.507 1.00 92.94 206 THR A O 1
ATOM 1634 N N . PRO A 1 207 ? -4.978 -14.580 18.670 1.00 94.19 207 PRO A N 1
ATOM 1635 C CA . PRO A 1 207 ? -5.031 -14.023 17.325 1.00 94.19 207 PRO A CA 1
ATOM 1636 C C . PRO A 1 207 ? -5.024 -15.133 16.279 1.00 94.19 207 PRO A C 1
ATOM 1638 O O . PRO A 1 207 ? -4.176 -16.024 16.314 1.00 94.19 207 PRO A O 1
ATOM 1641 N N . GLN A 1 208 ? -5.906 -15.036 15.290 1.00 92.88 208 GLN A N 1
ATOM 1642 C CA . GLN A 1 208 ? -5.901 -15.957 14.151 1.00 92.88 208 GLN A CA 1
ATOM 1643 C C . GLN A 1 208 ? -4.789 -15.612 13.144 1.00 92.88 208 GLN A C 1
ATOM 1645 O O . GLN A 1 208 ? -4.517 -16.358 12.204 1.00 92.88 208 GLN A O 1
ATOM 1650 N N . ARG A 1 209 ? -4.182 -14.429 13.297 1.00 92.06 209 ARG A N 1
ATOM 1651 C CA . ARG A 1 209 ? -3.282 -13.798 12.332 1.00 92.06 209 ARG A CA 1
ATOM 1652 C C . ARG A 1 209 ? -2.468 -12.683 12.992 1.00 92.06 209 ARG A C 1
ATOM 1654 O O . ARG A 1 209 ? -2.858 -12.160 14.032 1.00 92.06 209 ARG A O 1
ATOM 1661 N N . SER A 1 210 ? -1.366 -12.288 12.355 1.00 91.75 210 SER A N 1
ATOM 1662 C CA . SER A 1 210 ? -0.641 -11.067 12.721 1.00 91.75 210 SER A CA 1
ATOM 1663 C C . SER A 1 210 ? -1.487 -9.819 12.448 1.00 91.75 210 SER A C 1
ATOM 1665 O O . SER A 1 210 ? -2.538 -9.880 11.791 1.00 91.75 210 SER A O 1
ATOM 1667 N N . GLY A 1 211 ? -0.974 -8.670 12.882 1.00 92.62 211 GLY A N 1
ATOM 1668 C CA . GLY A 1 211 ? -1.505 -7.381 12.476 1.00 92.62 211 GLY A CA 1
ATOM 1669 C C . GLY A 1 211 ? -1.429 -7.211 10.958 1.00 92.62 211 GLY A C 1
ATOM 1670 O O . GLY A 1 211 ? -0.678 -7.913 10.263 1.00 92.62 211 GLY A O 1
ATOM 1671 N N . SER A 1 212 ? -2.250 -6.306 10.438 1.00 94.12 212 SER A N 1
ATOM 1672 C CA . SER A 1 212 ? -2.287 -5.980 9.013 1.00 94.12 212 SER A CA 1
ATOM 1673 C C . SER A 1 212 ? -2.526 -4.509 8.741 1.00 94.12 212 SER A C 1
ATOM 1675 O O . SER A 1 212 ? -2.769 -3.710 9.644 1.00 94.12 212 SER A O 1
ATOM 1677 N N . ILE A 1 213 ? -2.527 -4.167 7.457 1.00 95.25 213 ILE A N 1
ATOM 1678 C CA . ILE A 1 213 ? -2.993 -2.867 7.000 1.00 95.25 213 ILE A CA 1
ATOM 1679 C C . ILE A 1 213 ? -4.490 -2.712 7.298 1.00 95.25 213 ILE A C 1
ATOM 1681 O O . ILE A 1 213 ? -5.310 -3.548 6.904 1.00 95.25 213 ILE A O 1
ATOM 1685 N N . PHE A 1 214 ? -4.833 -1.617 7.971 1.00 97.06 214 PHE A N 1
ATOM 1686 C CA . PHE A 1 214 ? -6.168 -1.041 7.956 1.00 97.06 214 PHE A CA 1
ATOM 1687 C C . PHE A 1 214 ? -6.208 0.100 6.940 1.00 97.06 214 PHE A C 1
ATOM 1689 O O . PHE A 1 214 ? -5.379 1.010 6.994 1.00 97.06 214 PHE A O 1
ATOM 1696 N N . PHE A 1 215 ? -7.177 0.052 6.029 1.00 97.44 215 PHE A N 1
ATOM 1697 C CA . PHE A 1 215 ? -7.395 1.076 5.018 1.00 97.44 215 PHE A CA 1
ATOM 1698 C C . PHE A 1 215 ? -8.650 1.903 5.326 1.00 97.44 215 PHE A C 1
ATOM 1700 O O . PHE A 1 215 ? -9.777 1.404 5.228 1.00 97.44 215 PHE A O 1
ATOM 1707 N N . ASP A 1 216 ? -8.453 3.174 5.676 1.00 95.62 216 ASP A N 1
ATOM 1708 C CA . ASP A 1 216 ? -9.526 4.154 5.841 1.00 95.62 216 ASP A CA 1
ATOM 1709 C C . ASP A 1 216 ? -9.723 4.952 4.551 1.00 95.62 216 ASP A C 1
ATOM 1711 O O . ASP A 1 216 ? -9.057 5.961 4.299 1.00 95.62 216 ASP A O 1
ATOM 1715 N N . ASP A 1 217 ? -10.607 4.454 3.694 1.00 93.31 217 ASP A N 1
ATOM 1716 C CA . ASP A 1 217 ? -10.919 5.106 2.430 1.00 93.31 217 ASP A CA 1
ATOM 1717 C C . ASP A 1 217 ? -11.828 6.315 2.668 1.00 93.31 217 ASP A C 1
ATOM 1719 O O . ASP A 1 217 ? -12.732 6.257 3.495 1.00 93.31 217 ASP A O 1
ATOM 1723 N N . GLU A 1 218 ? -11.623 7.405 1.936 1.00 89.00 218 GLU A N 1
ATOM 1724 C CA . GLU A 1 218 ? -12.355 8.667 2.137 1.00 89.00 218 GLU A CA 1
ATOM 1725 C C . GLU A 1 218 ? -12.299 9.197 3.586 1.00 89.00 218 GLU A C 1
ATOM 1727 O O . GLU A 1 218 ? -13.285 9.700 4.124 1.00 89.00 218 GLU A O 1
ATOM 1732 N N . PHE A 1 219 ? -11.131 9.123 4.226 1.00 91.75 219 PHE A N 1
ATOM 1733 C CA . PHE A 1 219 ? -10.910 9.560 5.610 1.00 91.75 219 PHE A CA 1
ATOM 1734 C C . PHE A 1 219 ? -11.433 10.976 5.893 1.00 91.75 219 PHE A C 1
ATOM 1736 O O . PHE A 1 219 ? -12.059 11.228 6.922 1.00 91.75 219 PHE A O 1
ATOM 1743 N N . ASN A 1 220 ? -11.234 11.896 4.948 1.00 89.06 220 ASN A N 1
ATOM 1744 C CA . ASN A 1 220 ? -11.671 13.282 5.080 1.00 89.06 220 ASN A CA 1
ATOM 1745 C C . ASN A 1 220 ? -13.177 13.507 4.857 1.00 89.06 220 ASN A C 1
ATOM 1747 O O . ASN A 1 220 ? -13.637 14.635 4.975 1.00 89.06 220 ASN A O 1
ATOM 1751 N N . ALA A 1 221 ? -13.953 12.460 4.561 1.00 88.56 221 ALA A N 1
ATOM 1752 C CA . ALA A 1 221 ? -15.417 12.498 4.612 1.00 88.56 221 ALA A CA 1
ATOM 1753 C C . ALA A 1 221 ? -15.968 12.223 6.028 1.00 88.56 221 ALA A C 1
ATOM 1755 O O . ALA A 1 221 ? -17.177 12.283 6.254 1.00 88.56 221 ALA A O 1
ATOM 1756 N N . ARG A 1 222 ? -15.104 11.878 6.994 1.00 90.69 222 ARG A N 1
ATOM 1757 C CA . ARG A 1 222 ? -15.482 11.703 8.404 1.00 90.69 222 ARG A CA 1
ATOM 1758 C C . ARG A 1 222 ? -15.496 13.052 9.131 1.00 90.69 222 ARG A C 1
ATOM 1760 O O . ARG A 1 222 ? -14.670 13.902 8.807 1.00 90.69 222 ARG A O 1
ATOM 1767 N N . PRO A 1 223 ? -16.310 13.226 10.186 1.00 90.38 223 PRO A N 1
ATOM 1768 C CA . PRO A 1 223 ? -16.208 14.399 11.055 1.00 90.38 223 PRO A CA 1
ATOM 1769 C C . PRO A 1 223 ? -14.799 14.550 11.653 1.00 90.38 223 PRO A C 1
ATOM 1771 O O . PRO A 1 223 ? -14.187 13.552 12.048 1.00 90.38 223 PRO A O 1
ATOM 1774 N N . GLN A 1 224 ? -14.293 15.781 11.788 1.00 90.38 224 GLN A N 1
ATOM 1775 C CA . GLN A 1 224 ? -12.947 16.036 12.333 1.00 90.38 224 GLN A CA 1
ATOM 1776 C C . GLN A 1 224 ? -12.732 15.432 13.733 1.00 90.38 224 GLN A C 1
ATOM 1778 O O . GLN A 1 224 ? -11.647 14.938 14.039 1.00 90.38 224 GLN A O 1
ATOM 1783 N N . SER A 1 225 ? -13.767 15.419 14.580 1.00 90.12 225 SER A N 1
ATOM 1784 C CA . SER A 1 225 ? -13.708 14.800 15.912 1.00 90.12 225 SER A CA 1
ATOM 1785 C C . SER A 1 225 ? -13.423 13.296 15.843 1.00 90.12 225 SER A C 1
ATOM 1787 O O . SER A 1 225 ? -12.615 12.783 16.618 1.00 90.12 225 SER A O 1
ATOM 1789 N N . VAL A 1 226 ? -14.031 12.605 14.875 1.00 91.75 226 VAL A N 1
ATOM 1790 C CA . VAL A 1 226 ? -13.842 11.172 14.622 1.00 91.75 226 VAL A CA 1
ATOM 1791 C C . VAL A 1 226 ? -12.452 10.915 14.046 1.00 91.75 226 VAL A C 1
ATOM 1793 O O . VAL A 1 226 ? -11.756 10.024 14.530 1.00 91.75 226 VAL A O 1
ATOM 1796 N N . GLN A 1 227 ? -12.016 11.732 13.078 1.00 93.19 227 GLN A N 1
ATOM 1797 C CA . GLN A 1 227 ? -10.658 11.682 12.521 1.00 93.19 227 GLN A CA 1
ATOM 1798 C C . GLN A 1 227 ? -9.604 11.775 13.637 1.00 93.19 227 GLN A C 1
ATOM 1800 O O . GLN A 1 227 ? -8.733 10.913 13.749 1.00 93.19 227 GLN A O 1
ATOM 1805 N N . ARG A 1 228 ? -9.733 12.772 14.522 1.00 92.25 228 ARG A N 1
ATOM 1806 C CA . ARG A 1 228 ? -8.821 12.993 15.650 1.00 92.25 228 ARG A CA 1
ATOM 1807 C C . ARG A 1 228 ? -8.806 11.818 16.627 1.00 92.25 228 ARG A C 1
ATOM 1809 O O . ARG A 1 228 ? -7.732 11.404 17.059 1.00 92.25 228 ARG A O 1
ATOM 1816 N N . GLN A 1 229 ? -9.979 11.304 17.003 1.00 92.00 229 GLN A N 1
ATOM 1817 C CA . GLN A 1 229 ? -10.095 10.194 17.952 1.00 92.00 229 GLN A CA 1
ATOM 1818 C C . GLN A 1 229 ? -9.413 8.935 17.413 1.00 92.00 229 GLN A C 1
ATOM 1820 O O . GLN A 1 229 ? -8.603 8.340 18.120 1.00 92.00 229 GLN A O 1
ATOM 1825 N N . ILE A 1 230 ? -9.687 8.570 16.155 1.00 93.56 230 ILE A N 1
ATOM 1826 C CA . ILE A 1 230 ? -9.070 7.411 15.502 1.00 93.56 230 ILE A CA 1
ATOM 1827 C C . ILE A 1 230 ? -7.553 7.585 15.449 1.00 93.56 230 ILE A C 1
ATOM 1829 O O . ILE A 1 230 ? -6.821 6.741 15.963 1.00 93.56 230 ILE A O 1
ATOM 1833 N N . THR A 1 231 ? -7.085 8.693 14.869 1.00 93.19 231 THR A N 1
ATOM 1834 C CA . THR A 1 231 ? -5.659 8.928 14.644 1.00 93.19 231 THR A CA 1
ATOM 1835 C C . THR A 1 231 ? -4.875 8.944 15.951 1.00 93.19 231 THR A C 1
ATOM 1837 O O . THR A 1 231 ? -3.842 8.286 16.034 1.00 93.19 231 THR A O 1
ATOM 1840 N N . LYS A 1 232 ? -5.386 9.614 16.993 1.00 91.31 232 LYS A N 1
ATOM 1841 C CA . LYS A 1 232 ? -4.729 9.651 18.305 1.00 91.31 232 LYS A CA 1
ATOM 1842 C C . LYS A 1 232 ? -4.648 8.267 18.947 1.00 91.31 232 LYS A C 1
ATOM 1844 O O . LYS A 1 232 ? -3.605 7.896 19.469 1.00 91.31 232 LYS A O 1
ATOM 1849 N N . THR A 1 233 ? -5.734 7.492 18.919 1.00 91.88 233 THR A N 1
ATOM 1850 C CA . THR A 1 233 ? -5.702 6.133 19.473 1.00 91.88 233 THR A CA 1
ATOM 1851 C C . THR A 1 233 ? -4.687 5.274 18.730 1.00 91.88 233 THR A C 1
ATOM 1853 O O . THR A 1 233 ? -3.869 4.606 19.351 1.00 91.88 233 THR A O 1
ATOM 1856 N N . VAL A 1 234 ? -4.718 5.299 17.401 1.00 92.75 234 VAL A N 1
ATOM 1857 C CA . VAL A 1 234 ? -3.863 4.466 16.552 1.00 92.75 234 VAL A CA 1
ATOM 1858 C C . VAL A 1 234 ? -2.386 4.869 16.663 1.00 92.75 234 VAL A C 1
ATOM 1860 O O . VAL A 1 234 ? -1.522 3.990 16.676 1.00 92.75 234 VAL A O 1
ATOM 1863 N N . SER A 1 235 ? -2.072 6.163 16.792 1.00 90.56 235 SER A N 1
ATOM 1864 C CA . SER A 1 235 ? -0.686 6.645 16.882 1.00 90.56 235 SER A CA 1
ATOM 1865 C C . SER A 1 235 ? 0.011 6.267 18.193 1.00 90.56 235 SER A C 1
ATOM 1867 O O . SER A 1 235 ? 1.244 6.236 18.240 1.00 90.56 235 SER A O 1
ATOM 1869 N N . GLU A 1 236 ? -0.739 5.893 19.233 1.00 88.81 236 GLU A N 1
ATOM 1870 C CA . GLU A 1 236 ? -0.221 5.399 20.518 1.00 88.81 236 GLU A CA 1
ATOM 1871 C C . GLU A 1 236 ? 0.015 3.873 20.526 1.00 88.81 236 GLU A C 1
ATOM 1873 O O . GLU A 1 236 ? 0.758 3.356 21.367 1.00 88.81 236 GLU A O 1
ATOM 1878 N N . ILE A 1 237 ? -0.553 3.138 19.562 1.00 89.75 237 ILE A N 1
ATOM 1879 C CA . ILE A 1 237 ? -0.463 1.674 19.497 1.00 89.75 237 ILE A CA 1
ATOM 1880 C C . ILE A 1 237 ? 0.933 1.233 19.060 1.00 89.75 237 ILE A C 1
ATOM 1882 O O . ILE A 1 237 ? 1.490 1.700 18.065 1.00 89.75 237 ILE A O 1
ATOM 1886 N N . ARG A 1 238 ? 1.517 0.296 19.807 1.00 87.25 238 ARG A N 1
ATOM 1887 C CA . ARG A 1 238 ? 2.804 -0.336 19.495 1.00 87.25 238 ARG A CA 1
ATOM 1888 C C . ARG A 1 238 ? 2.652 -1.845 19.606 1.00 87.25 238 ARG A C 1
ATOM 1890 O O . ARG A 1 238 ? 2.004 -2.315 20.538 1.00 87.25 238 ARG A O 1
ATOM 1897 N N . ALA A 1 239 ? 3.276 -2.574 18.685 1.00 88.31 239 ALA A N 1
ATOM 1898 C CA . ALA A 1 239 ? 3.310 -4.032 18.707 1.00 88.31 239 ALA A CA 1
ATOM 1899 C C . ALA A 1 239 ? 3.789 -4.554 20.077 1.00 88.31 239 ALA A C 1
ATOM 1901 O O . ALA A 1 239 ? 4.660 -3.949 20.715 1.00 88.31 239 ALA A O 1
ATOM 1902 N N . GLY A 1 240 ? 3.129 -5.603 20.564 1.00 88.81 240 GLY A N 1
ATOM 1903 C CA . GLY A 1 240 ? 3.425 -6.259 21.836 1.00 88.81 240 GLY A CA 1
ATOM 1904 C C . GLY A 1 240 ? 2.910 -5.513 23.067 1.00 88.81 240 GLY A C 1
ATOM 1905 O O . GLY A 1 240 ? 2.986 -6.038 24.178 1.00 88.81 240 GLY A O 1
ATOM 1906 N N . ARG A 1 241 ? 2.359 -4.301 22.912 1.00 91.12 241 ARG A N 1
ATOM 1907 C CA . ARG A 1 241 ? 1.764 -3.547 24.022 1.00 91.12 241 ARG A CA 1
ATOM 1908 C C . ARG A 1 241 ? 0.262 -3.759 24.095 1.00 91.12 241 ARG A C 1
ATOM 1910 O O . ARG A 1 241 ? -0.436 -3.756 23.079 1.00 91.12 241 ARG A O 1
ATOM 1917 N N . SER A 1 242 ? -0.227 -3.880 25.324 1.00 94.06 242 SER A N 1
ATOM 1918 C CA . SER A 1 242 ? -1.655 -3.871 25.602 1.00 94.06 242 SER A CA 1
ATOM 1919 C C . SER A 1 242 ? -2.201 -2.445 25.638 1.00 94.06 242 SER A C 1
ATOM 1921 O O . SER A 1 242 ? -1.536 -1.530 26.129 1.00 94.06 242 SER A O 1
ATOM 1923 N N . PHE A 1 243 ? -3.416 -2.259 25.136 1.00 94.38 243 PHE A N 1
ATOM 1924 C CA . PHE A 1 243 ? -4.118 -0.980 25.109 1.00 94.38 243 PHE A CA 1
ATOM 1925 C C . PHE A 1 243 ? -5.600 -1.183 25.430 1.00 94.38 243 PHE A C 1
ATOM 1927 O O . PHE A 1 243 ? -6.182 -2.228 25.134 1.00 94.38 243 PHE A O 1
ATOM 1934 N N . ALA A 1 244 ? -6.210 -0.176 26.053 1.00 94.56 244 ALA A N 1
ATOM 1935 C CA . ALA A 1 244 ? -7.648 -0.168 26.288 1.00 94.56 244 ALA A CA 1
ATOM 1936 C C . ALA A 1 244 ? -8.379 0.107 24.969 1.00 94.56 244 ALA A C 1
ATOM 1938 O O . ALA A 1 244 ? -8.062 1.073 24.271 1.00 94.56 244 ALA A O 1
ATOM 1939 N N . VAL A 1 245 ? -9.360 -0.726 24.630 1.00 93.94 245 VAL A N 1
ATOM 1940 C CA . VAL A 1 245 ? -10.130 -0.563 23.394 1.00 93.94 245 VAL A CA 1
ATOM 1941 C C . VAL A 1 245 ? -11.159 0.567 23.584 1.00 93.94 245 VAL A C 1
ATOM 1943 O O . VAL A 1 245 ? -12.006 0.467 24.480 1.00 93.94 245 VAL A O 1
ATOM 1946 N N . PRO A 1 246 ? -11.132 1.638 22.761 1.00 90.94 246 PRO A N 1
ATOM 1947 C CA . PRO A 1 246 ? -12.027 2.783 22.924 1.00 90.94 246 PRO A CA 1
ATOM 1948 C C . PRO A 1 246 ? -13.507 2.399 22.938 1.00 90.94 246 PRO A C 1
ATOM 1950 O O . PRO A 1 246 ? -13.960 1.602 22.120 1.00 90.94 246 PRO A O 1
ATOM 1953 N N . GLY A 1 247 ? -14.269 3.004 23.853 1.00 87.19 247 GLY A N 1
ATOM 1954 C CA . GLY A 1 247 ? -15.710 2.766 23.971 1.00 87.19 247 GLY A CA 1
ATOM 1955 C C . GLY A 1 247 ? -16.084 1.402 24.562 1.00 87.19 247 GLY A C 1
ATOM 1956 O O . GLY A 1 247 ? -17.250 1.019 24.502 1.00 87.19 247 GLY A O 1
ATOM 1957 N N . THR A 1 248 ? -15.127 0.666 25.135 1.00 91.69 248 THR A N 1
ATOM 1958 C CA . THR A 1 248 ? -15.358 -0.666 25.713 1.00 91.69 248 THR A CA 1
ATOM 1959 C C . THR A 1 248 ? -14.653 -0.842 27.061 1.00 91.69 248 THR A C 1
ATOM 1961 O O . THR A 1 248 ? -13.869 0.005 27.485 1.00 91.69 248 THR A O 1
ATOM 1964 N N . SER A 1 249 ? -14.926 -1.963 27.733 1.00 91.88 249 SER A N 1
ATOM 1965 C CA . SER A 1 249 ? -14.255 -2.374 28.973 1.00 91.88 249 SER A CA 1
ATOM 1966 C C . SER A 1 249 ? -13.105 -3.363 28.753 1.00 91.88 249 SER A C 1
ATOM 1968 O O . SER A 1 249 ? -12.575 -3.888 29.731 1.00 91.88 249 SER A O 1
ATOM 1970 N N . ILE A 1 250 ? -12.767 -3.685 27.500 1.00 93.88 250 ILE A N 1
ATOM 1971 C CA . ILE A 1 250 ? -11.762 -4.704 27.182 1.00 93.88 250 ILE A CA 1
ATOM 1972 C C . ILE A 1 250 ? -10.397 -4.074 26.897 1.00 93.88 250 ILE A C 1
ATOM 1974 O O . ILE A 1 250 ? -10.282 -2.938 26.429 1.00 93.88 250 ILE A O 1
ATOM 1978 N N . THR A 1 251 ? -9.360 -4.857 27.165 1.00 95.69 251 THR A N 1
ATOM 1979 C CA . THR A 1 251 ? -7.968 -4.546 26.843 1.00 95.69 251 THR A CA 1
ATOM 1980 C C . THR A 1 251 ? -7.477 -5.597 25.867 1.00 95.69 251 THR A C 1
ATOM 1982 O O . THR A 1 251 ? -7.728 -6.781 26.072 1.00 95.69 251 THR A O 1
ATOM 1985 N N . GLU A 1 252 ? -6.752 -5.173 24.839 1.00 95.81 252 GLU A N 1
ATOM 1986 C CA . GLU A 1 252 ? -6.184 -6.069 23.835 1.00 95.81 252 GLU A CA 1
ATOM 1987 C C . GLU A 1 252 ? -4.705 -5.794 23.614 1.00 95.81 252 GLU A C 1
ATOM 1989 O O . GLU A 1 252 ? -4.210 -4.717 23.944 1.00 95.81 252 GLU A O 1
ATOM 1994 N N . THR A 1 253 ? -3.997 -6.772 23.051 1.00 95.06 253 THR A N 1
ATOM 1995 C CA . THR A 1 253 ? -2.570 -6.655 22.728 1.00 95.06 253 THR A CA 1
ATOM 1996 C C . THR A 1 253 ? -2.384 -6.506 21.228 1.00 95.06 253 THR A C 1
ATOM 1998 O O . THR A 1 253 ? -2.830 -7.346 20.444 1.00 95.06 253 THR A O 1
ATOM 2001 N N . ALA A 1 254 ? -1.706 -5.432 20.829 1.00 93.69 254 ALA A N 1
ATOM 2002 C CA . ALA A 1 254 ? -1.425 -5.168 19.429 1.00 93.69 254 ALA A CA 1
ATOM 2003 C C . ALA A 1 254 ? -0.416 -6.173 18.870 1.00 93.69 254 ALA A C 1
ATOM 2005 O O . ALA A 1 254 ? 0.636 -6.410 19.463 1.00 93.69 254 ALA A O 1
ATOM 2006 N N . GLN A 1 255 ? -0.734 -6.739 17.712 1.00 93.25 255 GLN A N 1
ATOM 2007 C CA . GLN A 1 255 ? 0.163 -7.612 16.970 1.00 93.25 255 GLN A CA 1
ATOM 2008 C C . GLN A 1 255 ? 1.149 -6.786 16.138 1.00 93.25 255 GLN A C 1
ATOM 2010 O O . GLN A 1 255 ? 0.899 -5.625 15.798 1.00 93.25 255 GLN A O 1
ATOM 2015 N N . SER A 1 256 ? 2.276 -7.395 15.778 1.00 89.94 256 SER A N 1
ATOM 2016 C CA . SER A 1 256 ? 3.192 -6.821 14.794 1.00 89.94 256 SER A CA 1
ATOM 2017 C C . SER A 1 256 ? 2.579 -6.822 13.388 1.00 89.94 256 SER A C 1
ATOM 2019 O O . SER A 1 256 ? 1.662 -7.593 13.095 1.00 89.94 256 SER A O 1
ATOM 2021 N N . GLY A 1 257 ? 3.066 -5.941 12.509 1.00 88.88 257 GLY A N 1
ATOM 2022 C CA . GLY A 1 257 ? 2.538 -5.798 11.148 1.00 88.88 257 GLY A CA 1
ATOM 2023 C C . GLY A 1 257 ? 1.250 -4.979 11.038 1.00 88.88 257 GLY A C 1
ATOM 2024 O O . GLY A 1 257 ? 0.557 -5.078 10.031 1.00 88.88 257 GLY A O 1
ATOM 2025 N N . PHE A 1 258 ? 0.895 -4.184 12.051 1.00 93.06 258 PHE A N 1
ATOM 2026 C CA . PHE A 1 258 ? -0.211 -3.232 11.940 1.00 93.06 258 PHE A CA 1
ATOM 2027 C C . PHE A 1 258 ? 0.243 -1.921 11.279 1.00 93.06 258 PHE A C 1
ATOM 2029 O O . PHE A 1 258 ? 1.232 -1.316 11.697 1.00 93.06 258 PHE A O 1
ATOM 2036 N N . LEU A 1 259 ? -0.514 -1.464 10.276 1.00 93.38 259 LEU A N 1
ATOM 2037 C CA . LEU A 1 259 ? -0.343 -0.159 9.634 1.00 93.38 259 LEU A CA 1
ATOM 2038 C C . LEU A 1 259 ? -1.698 0.502 9.426 1.00 93.38 259 LEU A C 1
ATOM 2040 O O . LEU A 1 259 ? -2.609 -0.113 8.876 1.00 93.38 259 LEU A O 1
ATOM 2044 N N . TYR A 1 260 ? -1.811 1.772 9.785 1.00 95.88 260 TYR A N 1
ATOM 2045 C CA . TYR A 1 260 ? -2.969 2.579 9.444 1.00 95.88 260 TYR A CA 1
ATOM 2046 C C . TYR A 1 260 ? -2.680 3.396 8.188 1.00 95.88 260 TYR A C 1
ATOM 2048 O O . TYR A 1 260 ? -1.777 4.234 8.184 1.00 95.88 260 TYR A O 1
ATOM 2056 N N . VAL A 1 261 ? -3.469 3.178 7.136 1.00 96.75 261 VAL A N 1
ATOM 2057 C CA . VAL A 1 261 ? -3.399 3.950 5.894 1.00 96.75 261 VAL A CA 1
ATOM 2058 C C . VAL A 1 261 ? -4.743 4.626 5.651 1.00 96.75 261 VAL A C 1
ATOM 2060 O O . VAL A 1 261 ? -5.740 3.959 5.399 1.00 96.75 261 VAL A O 1
ATOM 2063 N N . ALA A 1 262 ? -4.777 5.951 5.699 1.00 95.44 262 ALA A N 1
ATOM 2064 C CA . ALA A 1 262 ? -5.915 6.751 5.268 1.00 95.44 262 ALA A CA 1
ATOM 2065 C C . ALA A 1 262 ? -5.748 7.187 3.809 1.00 95.44 262 ALA A C 1
ATOM 2067 O O . ALA A 1 262 ? -4.638 7.474 3.365 1.00 95.44 262 ALA A O 1
ATOM 2068 N N . ALA A 1 263 ? -6.848 7.301 3.069 1.00 93.94 263 ALA A N 1
ATOM 2069 C CA . ALA A 1 263 ? -6.883 8.010 1.794 1.00 93.94 263 ALA A CA 1
ATOM 2070 C C . ALA A 1 263 ? -7.786 9.239 1.895 1.00 93.94 263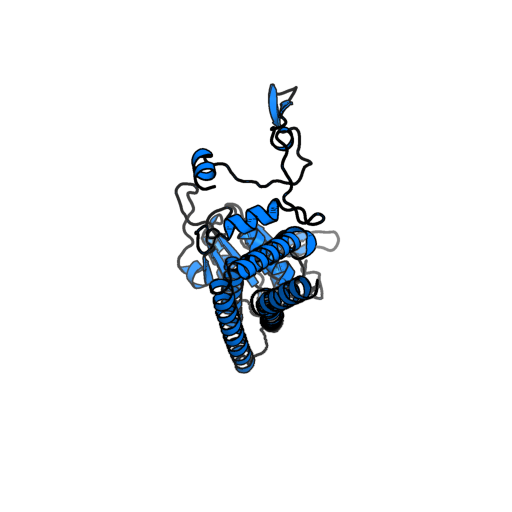 ALA A C 1
ATOM 2072 O O . ALA A 1 263 ? -8.940 9.156 2.314 1.00 93.94 263 ALA A O 1
ATOM 2073 N N . GLY A 1 264 ? -7.258 10.383 1.470 1.00 88.25 264 GLY A N 1
ATOM 2074 C CA . GLY A 1 264 ? -7.994 11.633 1.346 1.00 88.25 264 GLY A CA 1
ATOM 2075 C C . GLY A 1 264 ? -7.946 12.149 -0.087 1.00 88.25 264 GLY A C 1
ATOM 2076 O O . GLY A 1 264 ? -6.951 11.975 -0.795 1.00 88.25 264 GLY A O 1
ATOM 2077 N N . ASN A 1 265 ? -9.025 12.800 -0.512 1.00 83.12 265 ASN A N 1
ATOM 2078 C CA . ASN A 1 265 ? -8.989 13.643 -1.708 1.00 83.12 265 ASN A CA 1
ATOM 2079 C C . ASN A 1 265 ? -8.772 15.093 -1.265 1.00 83.12 265 ASN A C 1
ATOM 2081 O O . ASN A 1 265 ? -9.412 15.494 -0.293 1.00 83.12 265 ASN A O 1
ATOM 2085 N N . PRO A 1 266 ? -7.920 15.883 -1.931 1.00 75.62 266 PRO A N 1
ATOM 2086 C CA . PRO A 1 266 ? -7.778 17.300 -1.610 1.00 75.62 266 PRO A CA 1
ATOM 2087 C C . PRO A 1 266 ? -9.127 18.031 -1.724 1.00 75.62 266 PRO A C 1
ATOM 2089 O O . PRO A 1 266 ? -10.010 17.612 -2.480 1.00 75.62 266 PRO A O 1
ATOM 2092 N N . ALA A 1 267 ? -9.290 19.107 -0.952 1.00 67.25 267 ALA A N 1
ATOM 2093 C CA . ALA A 1 267 ? -10.430 20.005 -1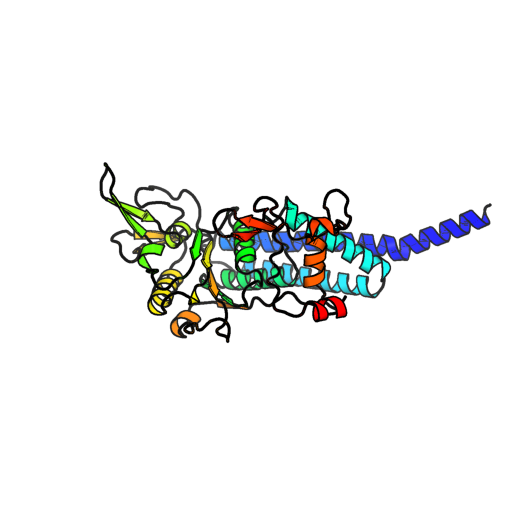.102 1.00 67.25 267 ALA A CA 1
ATOM 2094 C C . ALA A 1 267 ? -10.342 20.710 -2.467 1.00 67.25 267 ALA A C 1
ATOM 2096 O O . ALA A 1 267 ? -9.263 21.129 -2.883 1.00 67.25 267 ALA A O 1
ATOM 2097 N N . GLY A 1 268 ? -11.462 20.811 -3.178 1.00 64.12 268 GLY A N 1
ATOM 2098 C CA . GLY A 1 268 ? -11.527 21.451 -4.492 1.00 64.12 268 GLY A CA 1
ATOM 2099 C C . GLY A 1 268 ? -12.965 21.572 -4.986 1.00 64.12 268 GLY A C 1
ATOM 2100 O O . GLY A 1 268 ? -13.880 21.061 -4.343 1.00 64.12 268 GLY A O 1
ATOM 2101 N N . ASP A 1 269 ? -13.166 22.189 -6.153 1.00 54.28 269 ASP A N 1
ATOM 2102 C CA . ASP A 1 269 ? -14.493 22.554 -6.691 1.00 54.28 269 ASP A CA 1
ATOM 2103 C C . ASP A 1 269 ? -15.499 21.392 -6.765 1.00 54.28 269 ASP A C 1
ATOM 2105 O O . ASP A 1 269 ? -16.711 21.593 -6.732 1.00 54.28 269 ASP A O 1
ATOM 2109 N N . ARG A 1 270 ? -15.007 20.151 -6.878 1.00 52.47 270 ARG A N 1
ATOM 2110 C CA . ARG A 1 270 ? -15.838 18.940 -6.980 1.00 52.47 270 ARG A CA 1
ATOM 2111 C C . ARG A 1 270 ? -16.328 18.408 -5.634 1.00 52.47 270 ARG A C 1
ATOM 2113 O O . ARG A 1 270 ? -17.288 17.636 -5.613 1.00 52.47 270 ARG A O 1
ATOM 2120 N N . HIS A 1 271 ? -15.671 18.759 -4.531 1.00 56.56 271 HIS A N 1
ATOM 2121 C CA . HIS A 1 271 ? -16.013 18.267 -3.202 1.00 56.56 271 HIS A CA 1
ATOM 2122 C C . HIS A 1 271 ? -15.785 19.359 -2.149 1.00 56.56 271 HIS A C 1
ATOM 2124 O O . HIS A 1 271 ? -14.647 19.601 -1.746 1.00 56.56 271 HIS A O 1
ATOM 2130 N N . GLU A 1 272 ? -16.870 19.950 -1.641 1.00 60.41 272 GLU A N 1
ATOM 2131 C CA . GLU A 1 272 ? -16.839 20.693 -0.378 1.00 60.41 272 GLU A CA 1
ATOM 2132 C C . GLU A 1 272 ? -16.532 19.698 0.748 1.00 60.41 272 GLU A C 1
ATOM 2134 O O . GLU A 1 272 ? -17.395 18.937 1.185 1.00 60.41 272 GLU A O 1
ATOM 2139 N N . ARG A 1 273 ? -15.264 19.629 1.159 1.00 67.94 273 ARG A N 1
ATOM 2140 C CA . ARG A 1 273 ? -14.816 18.803 2.284 1.00 67.94 273 ARG A CA 1
ATOM 2141 C C . ARG A 1 273 ? -14.225 19.710 3.342 1.00 67.94 273 ARG A C 1
ATOM 2143 O O . ARG A 1 273 ? -13.461 20.617 3.020 1.00 67.94 273 ARG A O 1
ATOM 2150 N N . GLU A 1 274 ? -14.549 19.432 4.598 1.00 68.88 274 GLU A N 1
ATOM 2151 C CA . GLU A 1 274 ? -13.826 20.039 5.707 1.00 68.88 274 GLU A CA 1
ATOM 2152 C C . GLU A 1 274 ? -12.365 19.587 5.648 1.00 68.88 274 GLU A C 1
ATOM 2154 O O . GLU A 1 274 ? -12.065 18.395 5.523 1.00 68.88 274 GLU A O 1
ATOM 2159 N N . GLU A 1 275 ? -11.444 20.545 5.723 1.00 74.25 275 GLU A 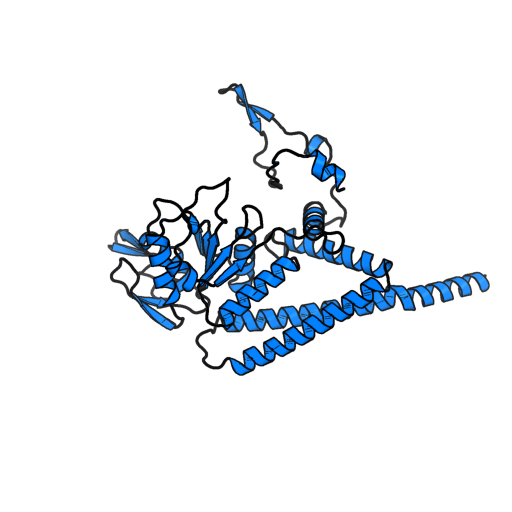N 1
ATOM 2160 C CA . GLU A 1 275 ? -10.026 20.226 5.824 1.00 74.25 275 GLU A CA 1
ATOM 2161 C C . GLU A 1 275 ? -9.773 19.408 7.093 1.00 74.25 275 GLU A C 1
ATOM 2163 O O . GLU A 1 275 ? -10.339 19.674 8.155 1.00 74.25 275 GLU A O 1
ATOM 2168 N N . THR A 1 276 ? -8.912 18.398 7.005 1.00 83.62 276 THR A N 1
ATOM 2169 C CA . THR A 1 276 ? -8.472 17.669 8.194 1.00 83.62 276 THR A CA 1
ATOM 2170 C C . THR A 1 276 ? -7.724 18.630 9.119 1.00 83.62 276 THR A C 1
ATOM 2172 O O . THR A 1 276 ? -6.770 19.288 8.709 1.00 83.62 276 THR A O 1
ATOM 2175 N N . GLY A 1 277 ? -8.134 18.692 10.388 1.00 84.31 277 GLY A N 1
ATOM 2176 C CA . GLY A 1 277 ? -7.511 19.580 11.367 1.00 84.31 277 GLY A CA 1
ATOM 2177 C C . GLY A 1 277 ? -6.008 19.321 11.534 1.00 84.31 277 GLY A C 1
ATOM 2178 O O . GLY A 1 277 ? -5.558 18.173 11.561 1.00 84.31 277 GLY A O 1
ATOM 2179 N N . ILE A 1 278 ? -5.231 20.396 11.717 1.00 85.31 278 ILE A N 1
ATOM 2180 C CA . ILE A 1 278 ? -3.756 20.371 11.833 1.00 85.31 278 ILE A CA 1
ATOM 2181 C C . ILE A 1 278 ? -3.274 19.379 12.902 1.00 85.31 278 ILE A C 1
ATOM 2183 O O . ILE A 1 278 ? -2.255 18.716 12.730 1.00 85.31 278 ILE A O 1
ATOM 2187 N N . GLU A 1 279 ? -4.008 19.264 14.009 1.00 85.88 279 GLU A N 1
ATOM 2188 C CA . GLU A 1 279 ? -3.717 18.317 15.091 1.00 85.88 279 GLU A CA 1
ATOM 2189 C C . GLU A 1 279 ? -3.694 16.859 14.623 1.00 85.88 279 GLU A C 1
ATOM 2191 O O . GLU A 1 279 ? -2.833 16.099 15.050 1.00 85.88 279 GLU A O 1
ATOM 2196 N N . THR A 1 280 ? -4.590 16.491 13.707 1.00 89.12 280 THR A N 1
ATOM 2197 C CA . THR A 1 280 ? -4.657 15.145 13.133 1.00 89.12 280 THR A CA 1
ATOM 2198 C C . THR A 1 280 ? -3.543 14.954 12.110 1.00 89.12 280 THR A C 1
ATOM 2200 O O . THR A 1 280 ? -2.870 13.930 12.126 1.00 89.12 280 THR A O 1
ATOM 2203 N N . LEU A 1 281 ? -3.282 15.963 11.268 1.00 86.69 281 LEU A N 1
ATOM 2204 C CA . LEU A 1 281 ? -2.217 15.901 10.261 1.00 86.69 281 LEU A CA 1
ATOM 2205 C C . LEU A 1 281 ? -0.821 15.717 10.872 1.00 86.69 281 LEU A C 1
ATOM 2207 O O . LEU A 1 281 ? 0.017 15.062 10.267 1.00 86.69 281 LEU A O 1
ATOM 2211 N N . ARG A 1 282 ? -0.563 16.255 12.072 1.00 88.00 282 ARG A N 1
ATOM 2212 C CA . ARG A 1 282 ? 0.735 16.115 12.764 1.00 88.00 282 ARG A CA 1
ATOM 2213 C C . ARG A 1 282 ? 1.078 14.680 13.158 1.00 88.00 282 ARG A C 1
ATOM 2215 O O . ARG A 1 282 ? 2.255 14.345 13.238 1.00 88.00 282 ARG A O 1
ATOM 2222 N N . GLU A 1 283 ? 0.068 13.859 13.407 1.00 88.69 283 GLU A N 1
ATOM 2223 C CA . GLU A 1 283 ? 0.230 12.445 13.754 1.00 88.69 283 GLU A CA 1
ATOM 2224 C C . GLU A 1 283 ? 0.401 11.565 12.503 1.00 88.69 283 GLU A C 1
ATOM 2226 O O . GLU A 1 283 ? 0.754 10.391 12.607 1.00 88.69 283 GLU A O 1
ATOM 2231 N N . MET A 1 284 ? 0.146 12.121 11.313 1.00 91.38 284 MET A N 1
ATOM 2232 C CA . MET A 1 284 ? 0.109 11.397 10.049 1.00 91.38 284 MET A CA 1
ATOM 2233 C C . MET A 1 284 ? 1.337 11.699 9.193 1.00 91.38 284 MET A C 1
ATOM 2235 O O . MET A 1 284 ? 1.829 12.823 9.120 1.00 91.38 284 MET A O 1
ATOM 2239 N N . THR A 1 285 ? 1.807 10.689 8.465 1.00 93.12 285 THR A N 1
ATOM 2240 C CA . THR A 1 285 ? 2.751 10.906 7.363 1.00 93.12 285 THR A CA 1
ATOM 2241 C C . THR A 1 285 ? 1.980 11.082 6.077 1.00 93.12 285 THR A C 1
ATOM 2243 O O . THR A 1 285 ? 1.334 10.144 5.619 1.00 93.12 285 THR A O 1
ATOM 2246 N N . MET A 1 286 ? 2.033 12.279 5.509 1.00 92.38 286 MET A N 1
ATOM 2247 C CA . MET A 1 286 ? 1.394 12.561 4.231 1.00 92.38 286 MET A CA 1
ATOM 2248 C C . MET A 1 286 ? 2.289 12.100 3.087 1.00 92.38 286 MET A C 1
ATOM 2250 O O . MET A 1 286 ? 3.455 12.477 3.043 1.00 92.38 286 MET A O 1
ATOM 2254 N N . ILE A 1 287 ? 1.713 11.325 2.174 1.00 94.50 287 ILE A N 1
ATOM 2255 C CA . ILE A 1 287 ? 2.338 10.876 0.932 1.00 94.50 287 ILE A CA 1
ATOM 2256 C C . ILE A 1 287 ? 1.434 11.312 -0.214 1.00 94.50 287 ILE A C 1
ATOM 2258 O O . ILE A 1 287 ? 0.228 11.034 -0.215 1.00 94.50 287 ILE A O 1
ATOM 2262 N N . HIS A 1 288 ? 2.006 12.022 -1.181 1.00 93.38 288 HIS A N 1
ATOM 2263 C CA . HIS A 1 288 ? 1.254 12.513 -2.325 1.00 93.38 288 HIS A CA 1
ATOM 2264 C C . HIS A 1 288 ? 1.194 11.447 -3.422 1.00 93.38 288 HIS A C 1
ATOM 2266 O O . HIS A 1 288 ? 2.211 10.896 -3.832 1.00 93.38 288 HIS A O 1
ATOM 2272 N N . VAL A 1 289 ? -0.007 11.172 -3.925 1.00 93.88 289 VAL A N 1
ATOM 2273 C CA . VAL A 1 289 ? -0.256 10.223 -5.010 1.00 93.88 289 VAL A CA 1
ATOM 2274 C C . VAL A 1 289 ? -0.684 11.019 -6.242 1.00 93.88 289 VAL A C 1
ATOM 2276 O O . VAL A 1 289 ? -1.875 11.309 -6.397 1.00 93.88 289 VAL A O 1
ATOM 2279 N N . PRO A 1 290 ? 0.263 11.404 -7.116 1.00 91.50 290 PRO A N 1
ATOM 2280 C CA . PRO A 1 290 ? -0.067 12.129 -8.331 1.00 91.50 290 PRO A CA 1
ATOM 2281 C C . PRO A 1 290 ? -0.738 11.209 -9.360 1.00 91.50 290 PRO A C 1
ATOM 2283 O O . PRO A 1 290 ? -0.704 9.969 -9.259 1.00 91.50 290 PRO A O 1
ATOM 2286 N N . TYR A 1 291 ? -1.319 11.833 -10.385 1.00 90.75 291 TYR A N 1
ATOM 2287 C CA . TYR A 1 291 ? -1.561 11.154 -11.654 1.00 90.75 291 TYR A CA 1
ATOM 2288 C C . TYR A 1 291 ? -0.255 10.554 -12.181 1.00 90.75 291 TYR A C 1
ATOM 2290 O O . TYR A 1 291 ? 0.825 11.077 -11.912 1.00 90.75 291 TYR A O 1
ATOM 2298 N N . MET A 1 292 ? -0.369 9.433 -12.892 1.00 91.12 292 MET A N 1
ATOM 2299 C CA . MET A 1 292 ? 0.769 8.877 -13.622 1.00 91.12 292 MET A CA 1
ATOM 2300 C C . MET A 1 292 ? 1.247 9.906 -14.643 1.00 91.12 292 MET A C 1
ATOM 2302 O O . MET A 1 292 ? 0.429 10.620 -15.233 1.00 91.12 292 MET A O 1
ATOM 2306 N N . GLU A 1 293 ? 2.561 9.998 -14.812 1.00 90.12 293 GLU A N 1
ATOM 2307 C CA . GLU A 1 293 ? 3.144 10.952 -15.747 1.00 90.12 293 GLU A CA 1
ATOM 2308 C C . GLU A 1 293 ? 2.770 10.589 -17.188 1.00 90.12 293 GLU A C 1
ATOM 2310 O O . GLU A 1 293 ? 2.585 9.422 -17.544 1.00 90.12 293 GLU A O 1
ATOM 2315 N N . GLN A 1 294 ? 2.608 11.626 -18.004 1.00 90.56 294 GLN A N 1
ATOM 2316 C CA . GLN A 1 294 ? 2.375 11.508 -19.435 1.00 90.56 294 GLN A CA 1
ATOM 2317 C C . GLN A 1 294 ? 3.193 12.588 -20.139 1.00 90.56 294 GLN A C 1
ATOM 2319 O O . GLN A 1 294 ? 2.656 13.575 -20.645 1.00 90.56 294 GLN A O 1
ATOM 2324 N N . THR A 1 295 ? 4.513 12.423 -20.109 1.00 88.75 295 THR A N 1
ATOM 2325 C CA . THR A 1 295 ? 5.462 13.262 -20.852 1.00 88.75 295 THR A CA 1
ATOM 2326 C C . THR A 1 295 ? 6.158 12.430 -21.932 1.00 88.75 295 THR A C 1
ATOM 2328 O O . THR A 1 295 ? 6.115 11.199 -21.865 1.00 88.75 295 THR A O 1
ATOM 2331 N N . PRO A 1 296 ? 6.794 13.056 -22.940 1.00 80.19 296 PRO A N 1
ATOM 2332 C CA . PRO A 1 296 ? 7.597 12.326 -23.922 1.00 80.19 296 PRO A CA 1
ATOM 2333 C C . PRO A 1 296 ? 8.707 11.477 -23.287 1.00 80.19 296 PRO A C 1
ATOM 2335 O O . PRO A 1 296 ? 9.035 10.413 -23.800 1.00 80.19 296 PRO A O 1
ATOM 2338 N N . GLU A 1 297 ? 9.261 11.935 -22.165 1.00 80.44 297 GLU A N 1
ATOM 2339 C CA . GLU A 1 297 ? 10.341 11.265 -21.438 1.00 80.44 297 GLU A CA 1
ATOM 2340 C C . GLU A 1 297 ? 9.821 10.179 -20.483 1.00 80.44 297 GLU A C 1
ATOM 2342 O O . GLU A 1 297 ? 10.527 9.213 -20.213 1.00 80.44 297 GLU A O 1
ATOM 2347 N N . ASN A 1 298 ? 8.591 10.321 -19.976 1.00 84.69 298 ASN A N 1
ATOM 2348 C CA . ASN A 1 298 ? 7.961 9.363 -19.070 1.00 84.69 298 ASN A CA 1
ATOM 2349 C C . ASN A 1 298 ? 6.459 9.188 -19.389 1.00 84.69 298 ASN A C 1
ATOM 2351 O O . ASN A 1 298 ? 5.598 9.796 -18.739 1.00 84.69 298 ASN A O 1
ATOM 2355 N N . PRO A 1 299 ? 6.115 8.362 -20.397 1.00 89.81 299 PRO A N 1
ATOM 2356 C CA . PRO A 1 299 ? 4.738 8.115 -20.824 1.00 89.81 299 PRO A CA 1
ATOM 2357 C C . PRO A 1 299 ? 4.080 6.993 -19.999 1.00 89.81 299 PRO A C 1
ATOM 2359 O O . PRO A 1 299 ? 3.479 6.063 -20.540 1.00 89.81 299 PRO A O 1
ATOM 2362 N N . GLU A 1 300 ? 4.219 7.045 -18.674 1.00 91.12 300 GLU A N 1
ATOM 2363 C CA . GLU A 1 300 ? 3.802 5.977 -17.756 1.00 91.12 300 GLU A CA 1
ATOM 2364 C C . GLU A 1 300 ? 2.301 5.663 -17.861 1.00 91.12 300 GLU A C 1
ATOM 2366 O O . GLU A 1 300 ? 1.902 4.496 -17.896 1.00 91.12 300 GLU A O 1
ATOM 2371 N N . LEU A 1 301 ? 1.456 6.696 -17.955 1.00 91.19 301 LEU A N 1
ATOM 2372 C CA . LEU A 1 301 ? 0.013 6.520 -18.122 1.00 91.19 301 LEU A CA 1
ATOM 2373 C C . LEU A 1 301 ? -0.309 5.771 -19.422 1.00 91.19 301 LEU A C 1
ATOM 2375 O O . LEU A 1 301 ? -1.120 4.843 -19.416 1.00 91.19 301 LEU A O 1
ATOM 2379 N N . TYR A 1 302 ? 0.331 6.151 -20.526 1.00 90.31 302 TYR A N 1
ATOM 2380 C CA . TYR A 1 302 ? 0.171 5.500 -21.821 1.00 90.31 302 TYR A CA 1
ATOM 2381 C C . TYR A 1 302 ? 0.595 4.026 -21.773 1.00 90.31 302 TYR A C 1
ATOM 2383 O O . TYR A 1 302 ? -0.183 3.167 -22.183 1.00 90.31 302 TYR A O 1
ATOM 2391 N N . GLN A 1 303 ? 1.743 3.711 -21.163 1.00 90.50 303 GLN A N 1
ATOM 2392 C CA . GLN A 1 303 ? 2.212 2.328 -20.975 1.00 90.50 303 GLN A CA 1
ATOM 2393 C C . GLN A 1 303 ? 1.203 1.471 -20.190 1.00 90.50 303 GLN A C 1
ATOM 2395 O O . GLN A 1 303 ? 0.944 0.315 -20.529 1.00 90.50 303 GLN A O 1
ATOM 2400 N N . VAL A 1 304 ? 0.586 2.034 -19.146 1.00 90.75 304 VAL A N 1
ATOM 2401 C CA . VAL A 1 304 ? -0.454 1.344 -18.364 1.00 90.75 304 VAL A CA 1
ATOM 2402 C C . VAL A 1 304 ? -1.715 1.088 -19.193 1.00 90.75 304 VAL A C 1
ATOM 2404 O O . VAL A 1 304 ? -2.321 0.018 -19.083 1.00 90.75 304 VAL A O 1
ATOM 2407 N N . LEU A 1 305 ? -2.120 2.044 -20.032 1.00 89.19 305 LEU A N 1
ATOM 2408 C CA . LEU A 1 305 ? -3.265 1.880 -20.932 1.00 89.19 305 LEU A CA 1
ATOM 2409 C C . LEU A 1 305 ? -2.990 0.822 -22.004 1.00 89.19 305 LEU A C 1
ATOM 2411 O O . LEU A 1 305 ? -3.840 -0.036 -22.246 1.00 89.19 305 LEU A O 1
ATOM 2415 N N . GLU A 1 306 ? -1.797 0.830 -22.596 1.00 88.69 306 GLU A N 1
ATOM 2416 C CA . GLU A 1 306 ? -1.353 -0.206 -23.526 1.00 88.69 306 GLU A CA 1
ATOM 2417 C C . GLU A 1 306 ? -1.390 -1.592 -22.876 1.00 88.69 306 GLU A C 1
ATOM 2419 O O . GLU A 1 306 ? -1.948 -2.530 -23.452 1.00 88.69 306 GLU A O 1
ATOM 2424 N N . A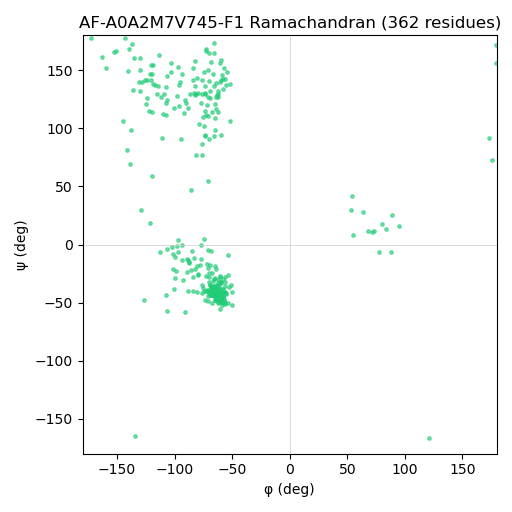LA A 1 307 ? -0.890 -1.718 -21.643 1.00 88.75 307 ALA A N 1
ATOM 2425 C CA . ALA A 1 307 ? -0.915 -2.978 -20.905 1.00 88.75 307 ALA A CA 1
ATOM 2426 C C . ALA A 1 307 ? -2.351 -3.465 -20.648 1.00 88.75 307 ALA A C 1
ATOM 2428 O O . ALA A 1 307 ? -2.640 -4.662 -20.701 1.00 88.75 307 ALA A O 1
ATOM 2429 N N . ALA A 1 308 ? -3.284 -2.543 -20.401 1.00 85.19 308 ALA A N 1
ATOM 2430 C CA . ALA A 1 308 ? -4.688 -2.885 -20.213 1.00 85.19 308 ALA A CA 1
ATOM 2431 C C . ALA A 1 308 ? -5.350 -3.437 -21.492 1.00 85.19 308 ALA A C 1
ATOM 2433 O O . ALA A 1 308 ? -6.246 -4.287 -21.384 1.00 85.19 308 ALA A O 1
ATOM 2434 N N . LEU A 1 309 ? -4.907 -2.976 -22.669 1.00 84.38 309 LEU A N 1
ATOM 2435 C CA . LEU A 1 309 ? -5.418 -3.351 -23.995 1.00 84.38 309 LEU A CA 1
ATOM 2436 C C . LEU A 1 309 ? -4.716 -4.574 -24.607 1.00 84.38 309 LEU A C 1
ATOM 2438 O O . LEU A 1 309 ? -5.287 -5.260 -25.464 1.00 84.38 309 LEU A O 1
ATOM 2442 N N . ALA A 1 310 ? -3.486 -4.855 -24.188 1.00 82.50 310 ALA A N 1
ATOM 2443 C CA . ALA A 1 310 ? -2.724 -5.996 -24.662 1.00 82.50 310 ALA A CA 1
ATOM 2444 C C . ALA A 1 310 ? -3.292 -7.332 -24.148 1.00 82.50 310 ALA A C 1
ATOM 2446 O O . ALA A 1 310 ? -3.752 -7.477 -23.008 1.00 82.50 310 ALA A O 1
ATOM 2447 N N . ASP A 1 311 ? -3.276 -8.323 -25.034 1.00 74.31 311 ASP A N 1
ATOM 2448 C CA . ASP A 1 311 ? -3.676 -9.694 -24.753 1.00 74.31 311 ASP A CA 1
ATOM 2449 C C . ASP A 1 311 ? -2.457 -10.511 -24.302 1.00 74.31 311 ASP A C 1
ATOM 2451 O O . ASP A 1 311 ? -1.447 -10.603 -25.003 1.00 74.31 311 ASP A O 1
ATOM 2455 N N . SER A 1 312 ? -2.553 -11.126 -23.121 1.00 68.50 312 SER A N 1
ATOM 2456 C CA . SER A 1 312 ? -1.437 -11.843 -22.493 1.00 68.50 312 SER A CA 1
ATOM 2457 C C . SER A 1 312 ? -1.064 -13.147 -23.202 1.00 68.50 312 SER A C 1
ATOM 2459 O O . SER A 1 312 ? 0.064 -13.611 -23.061 1.00 68.50 312 SER A O 1
ATOM 2461 N N . GLY A 1 313 ? -1.994 -13.770 -23.936 1.00 69.12 313 GLY A N 1
ATOM 2462 C CA . GLY A 1 313 ? -1.747 -15.042 -24.620 1.00 69.12 313 GLY A CA 1
ATOM 2463 C C . GLY A 1 313 ? -1.089 -14.854 -25.983 1.00 69.12 313 GLY A C 1
ATOM 2464 O O . GLY A 1 313 ? -0.190 -15.600 -26.362 1.00 69.12 313 GLY A O 1
ATOM 2465 N N . THR A 1 314 ? -1.528 -13.838 -26.718 1.00 72.75 314 THR A N 1
ATOM 2466 C CA . THR A 1 314 ? -1.046 -13.527 -28.067 1.00 72.75 314 THR A CA 1
ATOM 2467 C C . THR A 1 314 ? 0.082 -12.502 -28.076 1.00 72.75 314 THR A C 1
ATOM 2469 O O . THR A 1 314 ? 0.739 -12.354 -29.108 1.00 72.75 314 THR A O 1
ATOM 2472 N N . LYS A 1 315 ? 0.314 -11.806 -26.952 1.00 69.50 315 LYS A N 1
ATOM 2473 C CA . LYS A 1 315 ? 1.256 -10.682 -26.818 1.00 69.50 315 LYS A CA 1
ATOM 2474 C C . LYS A 1 315 ? 1.024 -9.581 -27.859 1.00 69.50 315 LYS A C 1
ATOM 2476 O O . LYS A 1 315 ? 1.958 -8.918 -28.309 1.00 69.50 315 LYS A O 1
ATOM 2481 N N . ARG A 1 316 ? -0.229 -9.428 -28.293 1.00 70.12 316 ARG A N 1
ATOM 2482 C CA . ARG A 1 316 ? -0.677 -8.440 -29.279 1.00 70.12 316 ARG A CA 1
ATOM 2483 C C . ARG A 1 316 ? -1.726 -7.541 -28.653 1.00 70.12 316 ARG A C 1
ATOM 2485 O O . ARG A 1 316 ? -2.442 -7.951 -27.742 1.00 70.12 316 ARG A O 1
ATOM 2492 N N . PHE A 1 317 ? -1.850 -6.327 -29.175 1.00 68.44 317 PHE A N 1
ATOM 2493 C CA . PHE A 1 317 ? -2.976 -5.474 -28.828 1.00 68.44 317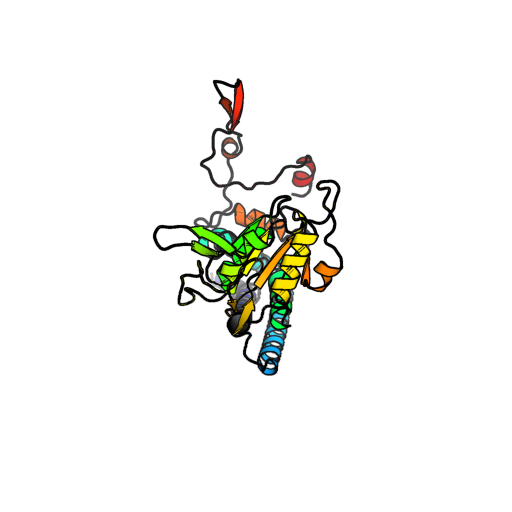 PHE A CA 1
ATOM 2494 C C . PHE A 1 317 ? -4.278 -6.127 -29.271 1.00 68.44 317 PHE A C 1
ATOM 2496 O O . PHE A 1 317 ? -4.403 -6.591 -30.410 1.00 68.44 317 PHE A O 1
ATOM 2503 N N . THR A 1 318 ? -5.250 -6.157 -28.365 1.00 60.22 318 THR A N 1
ATOM 2504 C CA . THR A 1 318 ? -6.600 -6.571 -28.724 1.00 60.22 318 THR A CA 1
ATOM 2505 C C . THR A 1 318 ? -7.183 -5.459 -29.585 1.00 60.22 318 THR A C 1
ATOM 2507 O O . THR A 1 318 ? -7.426 -4.357 -29.095 1.00 60.22 318 THR A O 1
ATOM 2510 N N . ALA A 1 319 ? -7.374 -5.718 -30.878 1.00 57.38 319 ALA A N 1
ATOM 2511 C CA . ALA A 1 319 ? -8.118 -4.801 -31.724 1.00 57.38 319 ALA A CA 1
ATOM 2512 C C . ALA A 1 319 ? -9.561 -4.775 -31.217 1.00 57.38 319 ALA A C 1
ATOM 2514 O O . ALA A 1 319 ? -10.280 -5.762 -31.361 1.00 57.38 319 ALA A O 1
ATOM 2515 N N . VAL A 1 320 ? -9.965 -3.665 -30.600 1.00 59.16 320 VAL A N 1
ATOM 2516 C CA . VAL A 1 320 ? -11.359 -3.481 -30.208 1.00 59.16 320 VAL A CA 1
ATOM 2517 C C . VAL A 1 320 ? -12.155 -3.248 -31.483 1.00 59.16 320 VAL A C 1
ATOM 2519 O O . VAL A 1 320 ? -11.874 -2.321 -32.248 1.00 59.16 320 VAL A O 1
ATOM 2522 N N . THR A 1 321 ? -13.120 -4.117 -31.757 1.00 56.59 321 THR A N 1
ATOM 2523 C CA . THR A 1 321 ? -13.980 -3.935 -32.931 1.00 56.59 321 THR A CA 1
ATOM 2524 C C . THR A 1 321 ? -14.984 -2.806 -32.664 1.00 56.59 321 THR A C 1
ATOM 2526 O O . THR A 1 321 ? -15.411 -2.633 -31.522 1.00 56.59 321 THR A O 1
ATOM 2529 N N . PRO A 1 322 ? -15.424 -2.036 -33.679 1.00 56.94 322 PRO A N 1
ATOM 2530 C CA . PRO A 1 322 ? -16.437 -0.994 -33.481 1.00 56.94 322 PRO A CA 1
ATOM 2531 C C . PRO A 1 322 ? -17.695 -1.493 -32.748 1.00 56.94 322 PRO A C 1
ATOM 2533 O O . PRO A 1 322 ? -18.223 -0.785 -31.899 1.00 56.94 322 PRO A O 1
ATOM 2536 N N . GLY A 1 323 ? -18.107 -2.745 -32.984 1.00 60.22 323 GLY A N 1
ATOM 2537 C CA . GLY A 1 323 ? -19.247 -3.372 -32.305 1.00 60.22 323 GLY A CA 1
ATOM 2538 C C . GLY A 1 323 ? -19.028 -3.717 -30.822 1.00 60.22 323 GLY A C 1
ATOM 2539 O O . GLY A 1 323 ? -20.004 -3.869 -30.094 1.00 60.22 323 GLY A O 1
ATOM 2540 N N . GLU A 1 324 ? -17.781 -3.820 -30.346 1.00 54.12 324 GLU A N 1
ATOM 2541 C CA . GLU A 1 324 ? -17.462 -3.951 -28.911 1.00 54.12 324 GLU A CA 1
ATOM 2542 C C . GLU A 1 324 ? -17.508 -2.597 -28.183 1.00 54.12 324 GLU A C 1
ATOM 2544 O O . GLU A 1 324 ? -17.760 -2.555 -26.979 1.00 54.12 324 GLU A O 1
ATOM 2549 N N . LEU A 1 325 ? -17.291 -1.492 -28.907 1.00 53.81 325 LEU A N 1
ATOM 2550 C CA . LEU A 1 325 ? -17.421 -0.122 -28.393 1.00 53.81 325 LEU A CA 1
ATOM 2551 C C . LEU A 1 325 ? -18.846 0.427 -28.511 1.00 53.81 325 LEU A C 1
ATOM 2553 O O . LEU A 1 325 ? -19.160 1.440 -27.883 1.00 53.81 325 LEU A O 1
ATOM 2557 N N . GLU A 1 326 ? -19.704 -0.210 -29.311 1.00 51.09 326 GLU A N 1
ATOM 2558 C CA . GLU A 1 326 ? -21.096 0.195 -29.461 1.00 51.09 326 GLU A CA 1
ATOM 2559 C C . GLU A 1 326 ? -21.832 0.039 -28.124 1.00 51.09 326 GLU A C 1
ATOM 2561 O O . GLU A 1 326 ? -21.969 -1.072 -27.596 1.00 51.09 326 GLU A O 1
ATOM 2566 N N . PRO A 1 327 ? -22.328 1.141 -27.537 1.00 56.22 327 PRO A N 1
ATOM 2567 C CA . PRO A 1 327 ? -23.019 1.053 -26.271 1.00 56.22 327 PRO A CA 1
ATOM 2568 C C . PRO A 1 327 ? -24.336 0.300 -26.482 1.00 56.22 327 PRO A C 1
ATOM 2570 O O . PRO A 1 327 ? -25.249 0.770 -27.163 1.00 56.22 327 PRO A O 1
ATOM 2573 N N . LYS A 1 328 ? -24.442 -0.890 -25.885 1.00 60.00 328 LYS A N 1
ATOM 2574 C CA . LYS A 1 328 ? -25.674 -1.680 -25.907 1.00 60.00 328 LYS A CA 1
ATOM 2575 C C . LYS A 1 328 ? -26.670 -1.057 -24.939 1.00 60.00 328 LYS A C 1
ATOM 2577 O O . LYS A 1 328 ? -26.493 -1.140 -23.720 1.00 60.00 328 LYS A O 1
ATOM 2582 N N . TRP A 1 329 ? -27.724 -0.455 -25.478 1.00 60.47 329 TRP A N 1
ATOM 2583 C CA . TRP A 1 329 ? -28.847 0.080 -24.712 1.00 60.47 329 TRP A CA 1
ATOM 2584 C C . TRP A 1 329 ? -30.088 -0.783 -24.929 1.00 60.47 329 TRP A C 1
ATOM 2586 O O . TRP A 1 329 ? -30.488 -1.017 -26.065 1.00 60.47 329 TRP A O 1
ATOM 2596 N N . GLU A 1 330 ? -30.738 -1.196 -23.845 1.00 59.78 330 GLU A N 1
ATOM 2597 C CA . GLU A 1 330 ? -32.103 -1.712 -23.882 1.00 59.78 330 GLU A CA 1
ATOM 2598 C C . GLU A 1 330 ? -33.036 -0.687 -23.266 1.00 59.78 330 GLU A C 1
ATOM 2600 O O . GLU A 1 330 ? -32.778 -0.102 -22.208 1.00 59.78 330 GLU A O 1
ATOM 2605 N N . GLN A 1 331 ? -34.164 -0.471 -23.929 1.00 59.50 331 GLN A N 1
ATOM 2606 C CA . GLN A 1 331 ? -35.221 0.336 -23.362 1.00 59.50 331 GLN A CA 1
ATOM 2607 C C . GLN A 1 331 ? -35.910 -0.470 -22.263 1.00 59.50 331 GLN A C 1
ATOM 2609 O O . GLN A 1 331 ? -36.552 -1.488 -22.517 1.00 59.50 331 GLN A O 1
ATOM 2614 N N . ASN A 1 332 ? -35.799 0.002 -21.025 1.00 60.28 332 ASN A N 1
ATOM 2615 C CA . ASN A 1 332 ? -36.494 -0.602 -19.905 1.00 60.28 332 ASN A CA 1
ATOM 2616 C C . ASN A 1 332 ? -38.010 -0.494 -20.147 1.00 60.28 332 ASN A C 1
ATOM 2618 O O . ASN A 1 332 ? -38.563 0.609 -20.163 1.00 60.28 332 ASN A O 1
ATOM 2622 N N . ALA A 1 333 ? -38.671 -1.639 -20.332 1.00 58.78 333 ALA A N 1
ATOM 2623 C CA . ALA A 1 333 ? -40.073 -1.723 -20.746 1.00 58.78 333 ALA A CA 1
ATOM 2624 C C . ALA A 1 333 ? -41.040 -0.963 -19.817 1.00 58.78 333 ALA A C 1
ATOM 2626 O O . ALA A 1 333 ? -42.069 -0.463 -20.265 1.00 58.78 333 ALA A O 1
ATOM 2627 N N . THR A 1 334 ? -40.689 -0.828 -18.536 1.00 59.75 334 THR A N 1
ATOM 2628 C CA . THR A 1 334 ? -41.528 -0.185 -17.518 1.00 59.75 334 THR A CA 1
ATOM 2629 C C . THR A 1 334 ? -41.301 1.323 -17.438 1.00 59.75 334 THR A C 1
ATOM 2631 O O . THR A 1 334 ? -42.245 2.090 -17.274 1.00 59.75 334 THR A O 1
ATOM 2634 N N . THR A 1 335 ? -40.049 1.774 -17.547 1.00 68.00 335 THR A N 1
ATOM 2635 C CA . THR A 1 335 ? -39.687 3.193 -17.351 1.00 68.00 335 THR A CA 1
ATOM 2636 C C . THR A 1 335 ? -39.482 3.957 -18.656 1.00 68.00 335 THR A C 1
ATOM 2638 O O . THR A 1 335 ? -39.312 5.175 -18.622 1.00 68.00 335 THR A O 1
ATOM 2641 N N . LYS A 1 336 ? -39.471 3.257 -19.799 1.00 60.00 336 LYS A N 1
ATOM 2642 C CA . LYS A 1 336 ? -39.106 3.762 -21.135 1.00 60.00 336 LYS A CA 1
ATOM 2643 C C . LYS A 1 336 ? -37.719 4.417 -21.216 1.00 60.00 336 LYS A C 1
ATOM 2645 O O . LYS A 1 336 ? -37.390 4.987 -22.254 1.00 60.00 336 LYS A O 1
ATOM 2650 N N . LYS A 1 337 ? -36.903 4.328 -20.160 1.00 56.25 337 LYS A N 1
ATOM 2651 C CA . LYS A 1 337 ? -35.532 4.844 -20.114 1.00 56.25 337 LYS A CA 1
ATOM 2652 C C . LYS A 1 337 ? -34.569 3.826 -20.720 1.00 56.25 337 LYS A C 1
ATOM 2654 O O . LYS A 1 337 ? -34.724 2.625 -20.509 1.00 56.25 337 LYS A O 1
ATOM 2659 N N . MET A 1 338 ? -33.577 4.321 -21.452 1.00 53.38 338 MET A N 1
ATOM 2660 C CA . MET A 1 338 ? -32.467 3.518 -21.968 1.00 53.38 338 MET A CA 1
ATOM 2661 C C . MET A 1 338 ? -31.589 3.080 -20.789 1.00 53.38 338 MET A C 1
ATOM 2663 O O . MET A 1 338 ? -31.163 3.917 -19.994 1.00 53.38 338 MET A O 1
ATOM 2667 N N . ALA A 1 339 ? -31.342 1.782 -20.654 1.00 53.62 339 ALA A N 1
ATOM 2668 C CA . ALA A 1 339 ? -30.436 1.207 -19.668 1.00 53.62 339 ALA A CA 1
ATOM 2669 C C . ALA A 1 339 ? -29.382 0.362 -20.392 1.00 53.62 339 ALA A C 1
ATOM 2671 O O . ALA A 1 339 ? -29.694 -0.301 -21.376 1.00 53.62 339 ALA A O 1
ATOM 2672 N N . SER A 1 340 ? -28.130 0.392 -19.931 1.00 56.62 340 SER A N 1
ATOM 2673 C CA . SER A 1 340 ? -27.071 -0.436 -20.517 1.00 56.62 340 SER A CA 1
ATOM 2674 C C . SER A 1 340 ? -27.390 -1.924 -20.326 1.00 56.62 340 SER A C 1
ATOM 2676 O O . SER A 1 340 ? -27.651 -2.338 -19.192 1.00 56.62 340 SER A O 1
ATOM 2678 N N . VAL A 1 341 ? -27.335 -2.709 -21.403 1.00 53.69 341 VAL A N 1
ATOM 2679 C CA . VAL A 1 341 ? -27.738 -4.132 -21.431 1.00 53.69 341 VAL A CA 1
ATOM 2680 C C . VAL A 1 341 ? -26.778 -5.028 -20.658 1.00 53.69 341 VAL A C 1
ATOM 2682 O O . VAL A 1 341 ? -27.184 -6.041 -20.098 1.00 53.69 341 VAL A O 1
ATOM 2685 N N . ASP A 1 342 ? -25.507 -4.642 -20.567 1.00 50.41 342 ASP A N 1
ATOM 2686 C CA . ASP A 1 342 ? -24.473 -5.532 -20.056 1.00 50.41 342 ASP A CA 1
ATOM 2687 C C . ASP A 1 342 ? -23.943 -5.087 -18.687 1.00 50.41 342 ASP A C 1
ATOM 2689 O O . ASP A 1 342 ? -23.303 -4.043 -18.533 1.00 50.41 342 ASP A O 1
ATOM 2693 N N . ARG A 1 343 ? -24.227 -5.888 -17.654 1.00 46.41 343 ARG A N 1
ATOM 2694 C CA . ARG A 1 343 ? -23.539 -5.823 -16.350 1.00 46.41 343 ARG A CA 1
ATOM 2695 C C . ARG A 1 343 ? -22.497 -6.940 -16.194 1.00 46.41 343 ARG A C 1
ATOM 2697 O O . ARG A 1 343 ? -21.839 -6.989 -15.154 1.00 46.41 343 ARG A O 1
ATOM 2704 N N . SER A 1 344 ? -22.367 -7.830 -17.179 1.00 38.53 344 SER A N 1
ATOM 2705 C CA . SER A 1 344 ? -21.586 -9.072 -17.106 1.00 38.53 344 SER A CA 1
ATOM 2706 C C . SER A 1 344 ? -20.209 -8.981 -17.756 1.00 38.53 344 SER A C 1
ATOM 2708 O O . SER A 1 344 ? -19.293 -9.629 -17.249 1.00 38.53 344 SER A O 1
ATOM 2710 N N . ASP A 1 345 ? -20.010 -8.135 -18.768 1.00 39.22 345 ASP A N 1
ATOM 2711 C CA . ASP A 1 345 ? -18.673 -7.896 -19.322 1.00 39.22 345 ASP A CA 1
ATOM 2712 C C . ASP A 1 345 ? -17.849 -6.982 -18.403 1.00 39.22 345 ASP A C 1
ATOM 2714 O O . ASP A 1 345 ? -17.795 -5.754 -18.506 1.00 39.22 345 ASP A O 1
ATOM 2718 N N . ARG A 1 346 ? -17.190 -7.618 -17.430 1.00 37.81 346 ARG A N 1
ATOM 2719 C CA . ARG A 1 346 ? -16.252 -7.016 -16.471 1.00 37.81 346 ARG A CA 1
ATOM 2720 C C . ARG A 1 346 ? -14.928 -6.592 -17.127 1.00 37.81 346 ARG A C 1
ATOM 2722 O O . ARG A 1 346 ? -13.856 -6.948 -16.649 1.00 37.81 346 ARG A O 1
ATOM 2729 N N . ARG A 1 347 ? -14.976 -5.772 -18.174 1.00 42.38 347 ARG A N 1
ATOM 2730 C CA . ARG A 1 347 ? -13.833 -4.945 -18.599 1.00 42.38 347 ARG A CA 1
ATOM 2731 C C . ARG A 1 347 ? -14.225 -3.475 -18.525 1.00 42.38 347 ARG A C 1
ATOM 2733 O O . ARG A 1 347 ? -14.208 -2.749 -19.509 1.00 42.38 347 ARG A O 1
ATOM 2740 N N . ARG A 1 348 ? -14.610 -3.019 -17.328 1.00 35.50 348 ARG A N 1
ATOM 2741 C CA . ARG A 1 348 ? -14.755 -1.582 -17.074 1.00 35.50 348 ARG A CA 1
ATOM 2742 C C . ARG A 1 348 ? -13.370 -0.953 -16.971 1.00 35.50 348 ARG A C 1
ATOM 2744 O O . ARG A 1 348 ? -12.804 -0.892 -15.885 1.00 35.50 348 ARG A O 1
ATOM 2751 N N . ILE A 1 349 ? -12.873 -0.422 -18.082 1.00 33.69 349 ILE A N 1
ATOM 2752 C CA . ILE A 1 349 ? -12.060 0.791 -18.027 1.00 33.69 349 ILE A CA 1
ATOM 2753 C C . ILE A 1 349 ? -13.059 1.922 -17.748 1.00 33.69 349 ILE A C 1
ATOM 2755 O O . ILE A 1 349 ? -13.726 2.426 -18.646 1.00 33.69 349 ILE A O 1
ATOM 2759 N N . CYS A 1 350 ? -13.256 2.264 -16.473 1.00 26.05 350 CYS A N 1
ATOM 2760 C CA . CYS A 1 350 ? -14.029 3.448 -16.101 1.00 26.05 350 CYS A CA 1
ATOM 2761 C C . CYS A 1 350 ? -13.156 4.689 -16.338 1.00 26.05 350 CYS A C 1
ATOM 2763 O O . CYS A 1 350 ? -12.622 5.263 -15.395 1.00 26.05 350 CYS A O 1
ATOM 2765 N N . ILE A 1 351 ? -13.004 5.107 -17.597 1.00 30.16 351 ILE A N 1
ATOM 2766 C CA . ILE A 1 351 ? -12.617 6.488 -17.893 1.00 30.16 351 ILE A CA 1
ATOM 2767 C C . ILE A 1 351 ? -13.894 7.304 -17.730 1.00 30.16 351 ILE A C 1
ATOM 2769 O O . ILE A 1 351 ? -14.814 7.240 -18.546 1.00 30.16 351 ILE A O 1
ATOM 2773 N N . GLN A 1 352 ? -13.993 8.015 -16.612 1.00 26.19 352 GLN A N 1
ATOM 2774 C CA . GLN A 1 352 ? -15.052 8.985 -16.396 1.00 26.19 352 GLN A CA 1
ATOM 2775 C C . GLN A 1 352 ? -14.766 10.165 -17.334 1.00 26.19 352 GLN A C 1
ATOM 2777 O O . GLN A 1 352 ? -13.991 11.058 -17.012 1.00 26.19 352 GLN A O 1
ATOM 2782 N N . LEU A 1 353 ? -15.332 10.090 -18.540 1.00 27.00 353 LEU A N 1
ATOM 2783 C CA . LEU A 1 353 ? -15.261 11.110 -19.582 1.00 27.00 353 LEU A CA 1
ATOM 2784 C C . LEU A 1 353 ? -15.861 12.422 -19.056 1.00 27.00 353 LEU A C 1
ATOM 2786 O O . LEU A 1 353 ? -17.070 12.640 -19.122 1.00 27.00 353 LEU A O 1
ATOM 2790 N N . CYS A 1 354 ? -15.014 13.302 -18.524 1.00 26.28 354 CYS A N 1
ATOM 2791 C CA . CYS A 1 354 ? -15.283 14.730 -18.602 1.00 26.28 354 CYS A CA 1
ATOM 2792 C C . CYS A 1 354 ? -15.011 15.164 -20.043 1.00 26.28 354 CYS A C 1
ATOM 2794 O O . CYS A 1 354 ? -14.061 14.702 -20.669 1.00 26.28 354 CYS A O 1
ATOM 2796 N N . ALA A 1 355 ? -15.919 15.977 -20.570 1.00 31.11 355 ALA A N 1
ATOM 2797 C CA . ALA A 1 355 ? -15.972 16.406 -21.955 1.00 31.11 355 ALA A CA 1
ATOM 2798 C C . ALA A 1 355 ? -14.631 16.981 -22.431 1.00 31.11 355 ALA A C 1
ATOM 2800 O O . ALA A 1 355 ? -14.261 18.060 -21.995 1.00 31.11 355 ALA A O 1
ATOM 2801 N N . ASP A 1 356 ? -13.911 16.216 -23.254 1.00 34.31 356 ASP A N 1
ATOM 2802 C CA . ASP A 1 356 ? -13.097 16.674 -24.391 1.00 34.31 356 ASP A CA 1
ATOM 2803 C C . ASP A 1 356 ? -12.355 15.470 -24.995 1.00 34.31 356 ASP A C 1
ATOM 2805 O O . ASP A 1 356 ? -11.147 15.285 -24.864 1.00 34.31 356 ASP A O 1
ATOM 2809 N N . VAL A 1 357 ? -13.114 14.611 -25.685 1.00 33.69 357 VAL A N 1
ATOM 2810 C CA . VAL A 1 357 ? -12.567 13.490 -26.476 1.00 33.69 357 VAL A CA 1
ATOM 2811 C C . VAL A 1 357 ? -11.639 14.002 -27.589 1.00 33.69 357 VAL A C 1
ATOM 2813 O O . VAL A 1 357 ? -10.685 13.322 -27.959 1.00 33.69 357 VAL A O 1
ATOM 2816 N N . GLU A 1 358 ? -11.853 15.229 -28.076 1.00 27.31 358 GLU A N 1
ATOM 2817 C CA . GLU A 1 358 ? -10.987 15.861 -29.079 1.00 27.31 358 GLU A CA 1
ATOM 2818 C C . GLU A 1 358 ? -9.577 16.186 -28.564 1.00 27.31 358 GLU A C 1
ATOM 2820 O O . GLU A 1 358 ? -8.650 16.246 -29.370 1.00 27.31 358 GLU A O 1
ATOM 2825 N N . ALA A 1 359 ? -9.379 16.361 -27.253 1.00 30.34 359 ALA A N 1
ATOM 2826 C CA . ALA A 1 359 ? -8.055 16.642 -26.698 1.00 30.34 359 ALA A CA 1
ATOM 2827 C C . ALA A 1 359 ? -7.174 15.382 -26.657 1.00 30.34 359 ALA A C 1
ATOM 2829 O O . ALA A 1 359 ? -5.991 15.447 -26.973 1.00 30.34 359 ALA A O 1
ATOM 2830 N N . ILE A 1 360 ? -7.761 14.221 -26.347 1.00 33.25 360 ILE A N 1
ATOM 2831 C CA . ILE A 1 360 ? -7.030 12.945 -26.269 1.00 33.25 360 ILE A CA 1
ATOM 2832 C C . ILE A 1 360 ? -6.641 12.455 -27.670 1.00 33.25 360 ILE A C 1
ATOM 2834 O O . ILE A 1 360 ? -5.519 12.002 -27.871 1.00 33.25 360 ILE A O 1
ATOM 2838 N N . VAL A 1 361 ? -7.526 12.613 -28.661 1.00 31.89 361 VAL A N 1
ATOM 2839 C CA . VAL A 1 361 ? -7.262 12.211 -30.057 1.00 31.89 361 VAL A CA 1
ATOM 2840 C C . VAL A 1 361 ? -6.256 13.134 -30.759 1.00 31.89 361 VAL A C 1
ATOM 2842 O O . VAL A 1 361 ? -5.698 12.751 -31.776 1.00 31.89 361 VAL A O 1
ATOM 2845 N N . ARG A 1 362 ? -5.995 14.339 -30.237 1.00 28.59 362 ARG A N 1
ATOM 2846 C CA . ARG A 1 362 ? -4.943 15.228 -30.766 1.00 28.59 362 ARG A CA 1
ATOM 2847 C C . ARG A 1 362 ? -3.561 14.995 -30.150 1.00 28.59 362 ARG A C 1
ATOM 2849 O O . ARG A 1 362 ? -2.593 15.547 -30.666 1.00 28.59 362 ARG A O 1
ATOM 2856 N N . CYS A 1 363 ? -3.476 14.243 -29.053 1.00 29.30 363 CYS A N 1
ATOM 2857 C CA . CYS A 1 363 ? -2.213 13.895 -28.395 1.00 29.30 363 CYS A CA 1
ATOM 2858 C C . CYS A 1 363 ? -1.709 12.481 -28.736 1.00 29.30 363 CYS A C 1
ATOM 2860 O O . CYS A 1 363 ? -0.566 12.173 -28.404 1.00 29.30 363 CYS A O 1
ATOM 2862 N N . LEU A 1 364 ? -2.539 11.657 -29.384 1.00 30.92 364 LEU A N 1
ATOM 2863 C CA . LEU A 1 364 ? -2.147 10.439 -30.106 1.00 30.92 364 LEU A CA 1
ATOM 2864 C C . LEU A 1 364 ? -1.897 10.788 -31.576 1.00 30.92 364 LEU A C 1
ATOM 2866 O O . LEU A 1 364 ? -0.991 10.170 -32.175 1.00 30.92 364 LEU A O 1
#

Foldseek 3Di:
DVVVVVVVVVVVVCCCVQAVVLLVVLVVLVVVLVVLVVVLLVLLLCCQQPVVDPDCPVSVVSNVVSVVSNVVSVVVNVVSCVRDVVSVVVVLLVLLLVQLCCCPPNQVRDGCDPLLVVLVVVVSVCVSVVAQFAEEEEAPPLCPQVSQQSVQCSNPVGGALEDEAAAPDALLQQAWDWDADPVGIWTQGHRQNCLFFLDGTPVDPHRPGFHEEYEYEQLQNYPLVRLLVNLVQRLPADAQDWDDGPPDPDIGGTGGNHHYYYYHYDDDPVDPTDDRDPNSVVSYHYGYRYHQDCDPVGNPVVSSVQSLQADNVVSHGDDQDVVNVPFAWDQDPPPSDTDGPDPPPPSDPPPVDDDDPVVVVVVD

InterPro domains:
  IPR011704 ATPase, dynein-related, AAA domain [PF07728] (135-268)
  IPR027417 P-loop containing nucleoside triphosphate hydrolase [G3DSA:3.40.50.300] (115-298)
  IPR027417 P-loop containing nucleoside triphosphate hydrolase [SSF52540] (109-297)

pLDDT: mean 80.53, std 16.67, range [26.05, 97.44]

Radius of gyration: 25.48 Å; Cα contacts (8 Å, |Δi|>4): 482; chains: 1; boun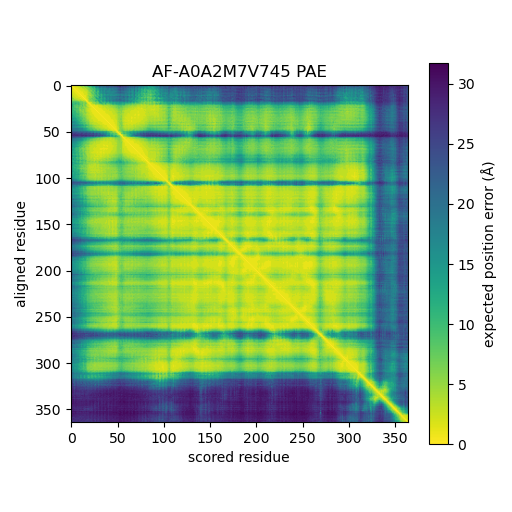ding box: 74×40×81 Å

Solvent-accessible surface area (backbone atoms only — not comparable to full-atom values): 20321 Å² total; per-residue (Å²): 110,69,67,60,51,51,52,51,50,52,49,52,50,52,42,39,69,59,43,52,46,50,42,52,53,44,52,55,48,48,54,50,43,52,51,43,52,49,51,52,49,51,54,50,48,48,47,44,57,45,68,72,65,90,72,60,66,66,58,51,52,54,45,53,53,43,51,53,50,43,52,51,46,52,56,57,47,53,59,52,34,76,74,31,67,70,45,35,53,52,50,53,50,51,52,38,51,51,38,27,44,24,40,72,72,76,36,89,61,37,65,85,44,72,74,53,48,50,52,47,50,55,52,51,50,41,43,77,72,71,46,50,34,36,32,41,37,29,62,88,87,50,43,68,72,58,50,52,38,41,48,18,36,71,72,66,72,36,76,44,36,63,50,71,45,32,78,85,63,55,51,40,63,36,36,38,42,83,44,74,59,98,92,44,78,48,40,39,42,14,40,52,38,24,13,30,32,19,29,63,33,75,81,52,90,59,56,84,44,62,16,24,40,22,36,34,36,45,41,48,50,28,48,62,69,38,50,38,52,45,49,56,57,56,67,71,62,45,52,80,39,72,45,76,43,68,93,60,94,51,71,50,52,27,28,36,31,46,35,41,37,33,30,33,62,69,71,46,99,90,41,95,50,69,75,76,50,68,78,47,53,73,66,36,45,80,43,79,43,62,69,68,48,77,43,97,92,45,42,52,43,56,49,52,53,50,21,71,46,38,35,83,89,77,75,38,71,58,79,79,49,73,76,75,70,49,83,55,66,39,64,38,88,88,75,71,44,77,37,72,66,72,89,75,78,83,74,77,79,81,73,81,79,69,95,54,71,69,60,60,66,71,75,108

Mean predicted aligned error: 11.17 Å

Nearest PDB structures (foldseek):
  6l1q-assembly1_C  TM=8.089E-01  e=1.527E-09  Acidithiobacillus ferrooxidans ATCC 23270
  7zdc-assembly1_C  TM=2.120E-01  e=1.808E-01  Escherichia coli K-12
  7zdw-assembly1_C  TM=2.401E-01  e=9.539E-01  Escherichia coli K-12

Organism: NCBI:txid1974637

Secondary structure (DSSP, 8-state):
-HHHHHHHHHHHHHHIIIIIHHHHHHHHHHHHHHHHHHHHHHHHHHHHHTTT----HHHHHHHHHHHHHHHHHHHHHHHHHHH-HHHHHHHHHHHHHHHHHIIIIISSS----HHHHHHHHHHHHHHHTT--EEEEE--TTSSHHHHHHHHHHHHHSSPPEEEE--TT--HHHHHEEEEEETTEEEEEEPHHHHHHHS-SBTT-SS-SS---EEEEETGGGS-HHHHHHHHHHHHH--TT-EEEPTTSS-EEEPPTT-EEEEEEPPPBTTB--PPPPHHHHTTSEEEE-PPPP-SSS--HHHHHHHHHHEETTTTEE----HHHHS--EEE-TTT--EEES-SS----------S-HHHHHTT-

Sequence (364 aa):
MEEKIQQELTRHRTEQENVNGTYESYCAKQDELADVEAQLFALLKDVFQHAERKENFGILARRTLLEARRDELVGSMEVECEKNPTVAALIEYDKLMAYVEQLRTQSGGFIWTESRKRIMDELLHAVVSGRTVITLIGETGVGKTAFVRALSQILNGREPDRSVGGERATAESLFAKVKIDNEGSFFEYGPILRAITGKDSSRDETPQRSGSIFFDDEFNARPQSVQRQITKTVSEIRAGRSFAVPGTSITETAQSGFLYVAAGNPAGDRHEREETGIETLREMTMIHVPYMEQTPENPELYQVLEAALADSGTKRFTAVTPGELEPKWEQNATTKKMASVDRSDRRRICIQLCADVEAIVRCL